Protein AF-A0A965MV30-F1 (afdb_monomer_lite)

Structure (mmCIF, N/CA/C/O backbone):
data_AF-A0A965MV30-F1
#
_entry.id   AF-A0A965MV30-F1
#
loop_
_atom_site.group_PDB
_atom_site.id
_atom_site.type_symbol
_atom_site.label_atom_id
_atom_site.label_alt_id
_atom_site.label_comp_id
_atom_site.label_asym_id
_atom_site.label_entity_id
_atom_site.label_seq_id
_atom_site.pdbx_PDB_ins_code
_atom_site.Cartn_x
_atom_site.Cartn_y
_atom_site.Cartn_z
_atom_site.occupancy
_atom_site.B_iso_or_equiv
_atom_site.auth_seq_id
_atom_site.auth_comp_id
_atom_site.auth_asym_id
_atom_site.auth_atom_id
_atom_site.pdbx_PDB_model_num
ATOM 1 N N . MET A 1 1 ? 31.402 34.964 2.807 1.00 37.72 1 MET A N 1
ATOM 2 C CA . MET A 1 1 ? 30.806 35.225 4.137 1.00 37.72 1 MET A CA 1
ATOM 3 C C . MET A 1 1 ? 31.750 34.660 5.190 1.00 37.72 1 MET A C 1
ATOM 5 O O . MET A 1 1 ? 32.218 33.549 4.972 1.00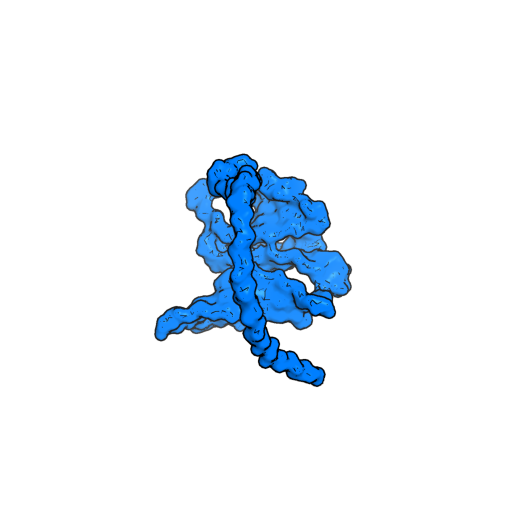 37.72 1 MET A O 1
ATOM 9 N N . PRO A 1 2 ? 32.147 35.431 6.217 1.00 33.72 2 PRO A N 1
ATOM 10 C CA . PRO A 1 2 ? 33.365 35.164 6.970 1.00 33.72 2 PRO A CA 1
ATOM 11 C C . PRO A 1 2 ? 33.214 34.118 8.084 1.00 33.72 2 PRO A C 1
ATOM 13 O O . PRO A 1 2 ? 32.153 33.918 8.663 1.00 33.72 2 PRO A O 1
ATOM 16 N N . ILE A 1 3 ? 34.364 33.500 8.334 1.00 39.00 3 ILE A N 1
ATOM 17 C CA . ILE A 1 3 ? 34.784 32.499 9.317 1.00 39.00 3 ILE A CA 1
ATOM 18 C C . ILE A 1 3 ? 34.421 32.908 10.760 1.00 39.00 3 ILE A C 1
ATOM 20 O O . ILE A 1 3 ? 34.808 33.990 11.197 1.00 39.00 3 ILE A O 1
ATOM 24 N N . LEU A 1 4 ? 33.777 32.026 11.541 1.00 38.34 4 LEU A N 1
ATOM 25 C CA . LEU A 1 4 ? 33.782 32.138 13.007 1.00 38.34 4 LEU A CA 1
ATOM 26 C C . LEU A 1 4 ? 35.009 31.408 13.566 1.00 38.34 4 LEU A C 1
ATOM 28 O O . LEU A 1 4 ? 35.087 30.182 13.542 1.00 38.34 4 LEU A O 1
ATOM 32 N N . SER A 1 5 ? 35.972 32.183 14.070 1.00 44.44 5 SER A N 1
ATOM 33 C CA . SER A 1 5 ? 37.129 31.673 14.802 1.00 44.44 5 SER A CA 1
ATOM 34 C C . SER A 1 5 ? 36.755 31.352 16.249 1.00 44.44 5 SER A C 1
ATOM 36 O O . SER A 1 5 ? 36.207 32.202 16.954 1.00 44.44 5 SER A O 1
ATOM 38 N N . SER A 1 6 ? 37.134 30.168 16.718 1.00 44.16 6 SER A N 1
ATOM 39 C CA . SER A 1 6 ? 37.116 29.775 18.125 1.00 44.16 6 SER A CA 1
ATOM 40 C C . SER A 1 6 ? 38.161 30.561 18.926 1.00 44.16 6 SER A C 1
ATOM 42 O O . SER A 1 6 ? 39.362 30.423 18.688 1.00 44.16 6 SER A O 1
ATOM 44 N N . ARG A 1 7 ? 37.731 31.352 19.913 1.00 42.69 7 ARG A N 1
ATOM 45 C CA . ARG A 1 7 ? 38.611 31.872 20.970 1.00 42.69 7 ARG A CA 1
ATOM 46 C C . ARG A 1 7 ? 37.984 31.603 22.333 1.00 42.69 7 ARG A C 1
ATOM 48 O O . ARG A 1 7 ? 37.027 32.263 22.720 1.00 42.69 7 ARG A O 1
ATOM 55 N N . VAL A 1 8 ? 38.553 30.641 23.052 1.00 40.88 8 VAL A N 1
ATOM 56 C CA . VAL A 1 8 ? 38.294 30.395 24.475 1.00 40.88 8 VAL A CA 1
ATOM 57 C C . VAL A 1 8 ? 39.305 31.223 25.271 1.00 40.88 8 VAL A C 1
ATOM 59 O O . VAL A 1 8 ? 40.504 31.145 25.010 1.00 40.88 8 VAL A O 1
ATOM 62 N N . ARG A 1 9 ? 38.836 32.0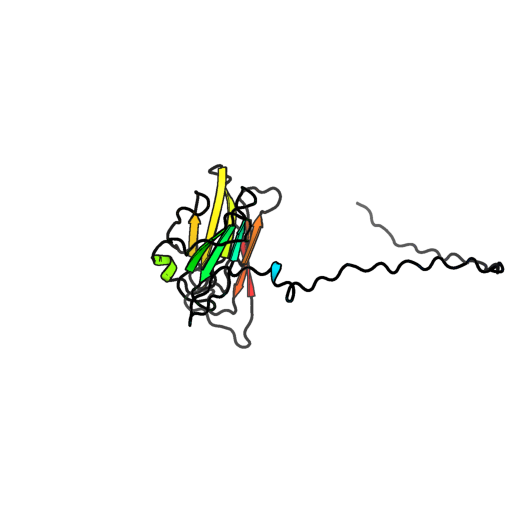43 26.216 1.00 42.22 9 ARG A N 1
ATOM 63 C CA . ARG A 1 9 ? 39.680 32.730 27.208 1.00 42.22 9 ARG A CA 1
ATOM 64 C C . ARG A 1 9 ? 39.506 32.033 28.562 1.00 42.22 9 ARG A C 1
ATOM 66 O O . ARG A 1 9 ? 38.356 31.840 28.954 1.00 42.22 9 ARG A O 1
ATOM 73 N N . PRO A 1 10 ? 40.578 31.684 29.293 1.00 37.53 10 PRO A N 1
ATOM 74 C CA . PRO A 1 10 ? 40.436 31.198 30.656 1.00 37.53 10 PRO A CA 1
ATOM 75 C C . PRO A 1 10 ? 40.131 32.380 31.586 1.00 37.53 10 PRO A C 1
ATOM 77 O O . PRO A 1 10 ? 40.852 33.378 31.588 1.00 37.53 10 PRO A O 1
ATOM 80 N N . PHE A 1 11 ? 39.058 32.274 32.366 1.00 39.59 11 PHE A N 1
ATOM 81 C CA . PHE A 1 11 ? 38.829 33.125 33.532 1.00 39.59 11 PHE A CA 1
ATOM 82 C C . PHE A 1 11 ? 39.379 32.405 34.763 1.00 39.59 11 PHE A C 1
ATOM 84 O O . PHE A 1 11 ? 38.989 31.277 35.057 1.00 39.59 11 PHE A O 1
ATOM 91 N N . LEU A 1 12 ? 40.293 33.064 35.471 1.00 40.31 12 LEU A N 1
ATOM 92 C CA . LEU A 1 12 ? 40.753 32.656 36.791 1.00 40.31 12 LEU A CA 1
ATOM 93 C C . LEU A 1 12 ? 39.716 33.162 37.807 1.00 40.31 12 LEU A C 1
ATOM 95 O O . LEU A 1 12 ? 39.557 34.371 37.962 1.00 40.31 12 LEU A O 1
ATOM 99 N N . ALA A 1 13 ? 38.977 32.259 38.451 1.00 42.31 13 ALA A N 1
ATOM 100 C CA . ALA A 1 13 ? 38.036 32.612 39.510 1.00 42.31 13 ALA A CA 1
ATOM 101 C C . ALA A 1 13 ? 38.656 32.294 40.877 1.00 42.31 13 ALA A C 1
ATOM 103 O O . ALA A 1 13 ? 38.915 31.138 41.205 1.00 42.31 13 ALA A O 1
ATOM 104 N N . THR A 1 14 ? 38.903 33.338 41.664 1.00 45.56 14 THR A N 1
ATOM 105 C CA . THR A 1 14 ? 39.297 33.256 43.073 1.00 45.56 14 THR A CA 1
ATOM 106 C C . THR A 1 14 ? 38.116 32.733 43.892 1.00 45.56 14 THR A C 1
ATOM 108 O O . THR A 1 14 ? 37.036 33.322 43.863 1.00 45.56 14 THR A O 1
ATOM 111 N N . ALA A 1 15 ? 38.296 31.628 44.617 1.00 41.47 15 ALA A N 1
ATOM 112 C CA . ALA A 1 15 ? 37.266 31.078 45.491 1.00 41.47 15 ALA A CA 1
ATOM 113 C C . ALA A 1 15 ? 37.106 31.946 46.752 1.00 41.47 15 ALA A C 1
ATOM 115 O O . ALA A 1 15 ? 38.051 32.115 47.520 1.00 41.47 15 ALA A O 1
ATOM 116 N N . VAL A 1 16 ? 35.900 32.472 46.972 1.00 48.28 16 VAL A N 1
ATOM 117 C CA . VAL A 1 16 ? 35.465 33.045 48.252 1.00 48.28 16 VAL A CA 1
ATOM 118 C C . VAL A 1 16 ? 34.511 32.041 48.887 1.00 48.28 16 VAL A C 1
ATOM 120 O O . VAL A 1 16 ? 33.443 31.763 48.345 1.00 48.28 16 VAL A O 1
ATOM 123 N N . THR A 1 17 ? 34.897 31.471 50.025 1.00 45.66 17 THR A N 1
ATOM 124 C CA . THR A 1 17 ? 34.055 30.540 50.779 1.00 45.66 17 THR A CA 1
ATOM 125 C C . THR A 1 17 ? 33.038 31.340 51.592 1.00 45.66 17 THR A C 1
ATOM 127 O O . THR A 1 17 ? 33.361 31.870 52.652 1.00 45.66 17 THR A O 1
ATOM 130 N N . ILE A 1 18 ? 31.807 31.455 51.092 1.00 57.53 18 ILE A N 1
ATOM 131 C CA . ILE A 1 18 ? 30.666 31.963 51.865 1.00 57.53 18 ILE A CA 1
ATOM 132 C C . ILE A 1 18 ? 29.999 30.761 52.537 1.00 57.53 18 ILE A C 1
ATOM 134 O O . ILE A 1 18 ? 29.607 29.806 51.867 1.00 57.53 18 ILE A O 1
ATOM 138 N N . GLY A 1 19 ? 29.901 30.795 53.868 1.00 50.22 19 GLY A N 1
ATOM 139 C CA . GLY A 1 19 ? 29.239 29.762 54.660 1.00 50.22 19 GLY A CA 1
ATOM 140 C C . GLY A 1 19 ? 27.770 29.609 54.263 1.00 50.22 19 GLY A C 1
ATOM 141 O O . GLY A 1 19 ? 26.985 30.549 54.374 1.00 50.22 19 GLY A O 1
ATOM 142 N N . LEU A 1 20 ? 27.398 28.415 53.804 1.00 51.72 20 LEU A N 1
ATOM 143 C CA . LEU A 1 20 ? 26.015 28.054 53.513 1.00 51.72 20 LEU A CA 1
ATOM 144 C C . LEU A 1 20 ? 25.287 27.735 54.825 1.00 51.72 20 LEU A C 1
ATOM 146 O O . LEU A 1 20 ? 25.411 26.640 55.368 1.00 51.72 20 LEU A O 1
ATOM 150 N N . CYS A 1 21 ? 24.491 28.688 55.315 1.00 52.34 21 CYS A N 1
ATOM 151 C CA . CYS A 1 21 ? 23.314 28.346 56.110 1.00 52.34 21 CYS A CA 1
ATOM 152 C C . CYS A 1 21 ? 22.370 27.533 55.214 1.00 52.34 21 CYS A C 1
ATOM 154 O O . CYS A 1 21 ? 21.990 27.990 54.136 1.00 52.34 21 CYS A O 1
ATOM 156 N N . GLY A 1 22 ? 22.031 26.315 55.641 1.00 52.03 22 GLY A N 1
ATOM 157 C CA . GLY A 1 22 ? 21.173 25.403 54.893 1.00 52.03 22 GLY A CA 1
ATOM 158 C C . GLY A 1 22 ? 19.779 25.988 54.681 1.00 52.03 22 GLY A C 1
ATOM 159 O O . GLY A 1 22 ? 18.965 26.014 55.600 1.00 52.03 22 GLY A O 1
ATOM 160 N N . ALA A 1 23 ? 19.495 26.428 53.457 1.00 60.69 23 ALA A N 1
ATOM 161 C CA . ALA A 1 23 ? 18.124 26.595 53.006 1.00 60.69 23 ALA A CA 1
ATOM 162 C C . ALA A 1 23 ? 17.489 25.196 52.875 1.00 60.69 23 ALA A C 1
ATOM 164 O O . ALA A 1 23 ? 18.149 24.289 52.354 1.00 60.69 23 ALA A O 1
ATOM 165 N N . PRO A 1 24 ? 16.240 24.984 53.329 1.00 56.53 24 PRO A N 1
ATOM 166 C CA . PRO A 1 24 ? 15.546 23.727 53.095 1.00 56.53 24 PRO A CA 1
ATOM 167 C C . PRO A 1 24 ? 15.463 23.506 51.584 1.00 56.53 24 PRO A C 1
ATOM 169 O O . PRO A 1 24 ? 14.896 24.319 50.852 1.00 56.53 24 PRO A O 1
ATOM 172 N N . GLY A 1 25 ? 16.101 22.432 51.115 1.00 58.31 25 GLY A N 1
ATOM 173 C CA . GLY A 1 25 ? 16.119 22.077 49.707 1.00 58.31 25 GLY A CA 1
ATOM 174 C C . GLY A 1 25 ? 14.691 21.904 49.214 1.00 58.31 25 GLY A C 1
ATOM 175 O O . GLY A 1 25 ? 13.964 21.036 49.695 1.00 58.31 25 GLY A O 1
ATOM 176 N N . ILE A 1 26 ? 14.285 22.729 48.250 1.00 62.16 26 ILE A N 1
ATOM 177 C CA . ILE A 1 26 ? 13.103 22.443 47.446 1.00 62.16 26 ILE A CA 1
ATOM 178 C C . ILE A 1 26 ? 13.444 21.145 46.722 1.00 62.16 26 ILE A C 1
ATOM 180 O O . ILE A 1 26 ? 14.278 21.140 45.815 1.00 62.16 26 ILE A O 1
ATOM 184 N N . ALA A 1 27 ? 12.868 20.032 47.174 1.00 63.72 27 ALA A N 1
ATOM 185 C CA . ALA A 1 27 ? 12.950 18.777 46.455 1.00 63.72 27 ALA A CA 1
ATOM 186 C C . ALA A 1 27 ? 12.432 19.055 45.044 1.00 63.72 27 ALA A C 1
ATOM 188 O O . ALA A 1 27 ? 11.253 19.367 44.866 1.00 63.72 27 ALA A O 1
ATOM 189 N N . ALA A 1 28 ? 13.326 19.025 44.054 1.00 65.00 28 ALA A N 1
ATOM 190 C CA . ALA A 1 28 ? 12.931 19.116 42.663 1.00 65.00 28 ALA A CA 1
ATOM 191 C C . ALA A 1 28 ? 11.929 17.984 42.438 1.00 65.00 28 ALA A C 1
ATOM 193 O O . ALA A 1 28 ? 12.299 16.811 42.513 1.00 65.00 28 ALA A O 1
ATOM 194 N N . ALA A 1 29 ? 10.652 18.333 42.257 1.00 66.88 29 ALA A N 1
ATOM 195 C CA . ALA A 1 29 ? 9.634 17.362 41.906 1.00 66.88 29 ALA A CA 1
ATOM 196 C C . ALA A 1 29 ? 10.172 16.608 40.692 1.00 66.88 29 ALA A C 1
ATOM 198 O O . ALA A 1 29 ? 10.483 17.217 39.667 1.00 66.88 29 ALA A O 1
ATOM 199 N N . GLN A 1 30 ? 10.398 15.309 40.863 1.00 73.12 30 GLN A N 1
ATOM 200 C CA . GLN A 1 30 ? 11.048 14.482 39.864 1.00 73.12 30 GLN A CA 1
ATOM 201 C C . GLN A 1 30 ? 10.139 14.456 38.634 1.00 73.12 30 GLN A C 1
ATOM 203 O O . GLN A 1 30 ? 9.144 13.731 38.607 1.00 73.12 30 GLN A O 1
ATOM 208 N N . PHE A 1 31 ? 10.438 15.306 37.647 1.00 79.56 31 PHE A N 1
ATOM 209 C CA . PHE A 1 31 ? 9.721 15.334 36.383 1.00 79.56 31 PHE A CA 1
ATOM 210 C C . PHE A 1 31 ? 9.821 13.940 35.768 1.00 79.56 31 PHE A C 1
ATOM 212 O O . PHE A 1 31 ? 10.917 13.450 35.491 1.00 79.56 31 PHE A O 1
ATOM 219 N N . ARG A 1 32 ? 8.673 13.288 35.597 1.00 83.12 32 ARG A N 1
ATOM 220 C CA . ARG A 1 32 ? 8.561 12.032 34.866 1.00 83.12 32 ARG A CA 1
ATOM 221 C C . ARG A 1 32 ? 7.743 12.272 33.615 1.00 83.12 32 ARG A C 1
ATOM 223 O O . ARG A 1 32 ? 6.657 12.843 33.679 1.00 83.12 32 ARG A O 1
ATOM 230 N N . ILE A 1 33 ? 8.273 11.804 32.492 1.00 88.44 33 ILE A N 1
ATOM 231 C CA . ILE A 1 33 ? 7.496 11.651 31.268 1.00 88.44 33 ILE A CA 1
ATOM 232 C C . ILE A 1 33 ? 6.478 10.537 31.550 1.00 88.44 33 ILE A C 1
ATOM 234 O O . ILE A 1 33 ? 6.892 9.470 32.005 1.00 88.44 33 ILE A O 1
ATOM 238 N N . PRO A 1 34 ? 5.169 10.760 31.349 1.00 88.88 34 PRO A N 1
ATOM 239 C CA . PRO A 1 34 ? 4.185 9.697 31.492 1.00 88.88 34 PRO A CA 1
ATOM 240 C C . PRO A 1 34 ? 4.518 8.535 30.552 1.00 88.88 34 PRO A C 1
ATOM 242 O O . PRO A 1 34 ? 4.645 8.729 29.344 1.00 88.88 34 PRO A O 1
ATOM 245 N N . GLU A 1 35 ? 4.652 7.334 31.106 1.00 89.38 35 GLU A N 1
ATOM 246 C CA . GLU A 1 35 ? 4.838 6.108 30.334 1.00 89.38 35 GLU A CA 1
ATOM 247 C C . GLU A 1 35 ? 3.477 5.444 30.112 1.00 89.38 35 GLU A C 1
ATOM 249 O O . GLU A 1 35 ? 2.683 5.302 31.045 1.00 89.38 35 GLU A O 1
ATOM 254 N N . LEU A 1 36 ? 3.200 5.048 28.870 1.00 88.75 36 LEU A N 1
ATOM 255 C CA . LEU A 1 36 ? 1.980 4.339 28.493 1.00 88.75 36 LEU A CA 1
ATOM 256 C C . LEU A 1 36 ? 2.346 3.032 27.787 1.00 88.75 36 LEU A C 1
ATOM 258 O O . LEU A 1 36 ? 2.992 3.050 26.740 1.00 88.75 36 LEU A O 1
ATOM 262 N N . ASP A 1 37 ? 1.891 1.906 28.336 1.00 89.62 37 ASP A N 1
ATOM 263 C CA . ASP A 1 37 ? 2.016 0.591 27.704 1.00 89.62 37 ASP A CA 1
ATOM 264 C C . ASP A 1 37 ? 0.821 0.334 26.771 1.00 89.62 37 ASP A C 1
ATOM 266 O O . ASP A 1 37 ? -0.244 -0.125 27.190 1.00 89.62 37 ASP A O 1
ATOM 270 N N . LEU A 1 38 ? 1.006 0.630 25.484 1.00 90.12 38 LEU A N 1
ATOM 271 C CA . LEU A 1 38 ? -0.018 0.421 24.456 1.00 90.12 38 LEU A CA 1
ATOM 272 C C . LEU A 1 38 ? -0.336 -1.059 24.205 1.00 90.12 38 LEU A C 1
ATOM 274 O O . LEU A 1 38 ? -1.410 -1.363 23.693 1.00 90.12 38 LEU A O 1
ATOM 278 N N . ALA A 1 39 ? 0.565 -1.984 24.549 1.00 88.25 39 ALA A N 1
ATOM 279 C CA . ALA A 1 39 ? 0.333 -3.409 24.328 1.00 88.25 39 ALA A CA 1
ATOM 280 C C . ALA A 1 39 ? -0.671 -3.988 25.336 1.00 88.25 39 ALA A C 1
ATOM 282 O O . ALA A 1 39 ? -1.370 -4.953 25.026 1.00 88.25 39 ALA A O 1
ATOM 283 N N . ARG A 1 40 ? -0.755 -3.400 26.537 1.00 88.94 40 ARG A N 1
ATOM 284 C CA . ARG A 1 40 ? -1.693 -3.810 27.596 1.00 88.94 40 ARG A CA 1
ATOM 285 C C . ARG A 1 40 ? -2.992 -3.010 27.619 1.00 88.94 40 ARG A C 1
ATOM 287 O O . ARG A 1 40 ? -3.951 -3.447 28.253 1.00 88.94 40 ARG A O 1
ATOM 294 N N . ASP A 1 41 ? -3.051 -1.877 26.926 1.00 92.00 41 ASP A N 1
ATOM 295 C CA . ASP A 1 41 ? -4.260 -1.058 26.819 1.00 92.00 41 ASP A CA 1
ATOM 296 C C . ASP A 1 41 ? -5.212 -1.608 25.742 1.00 92.00 41 ASP A C 1
ATOM 298 O O . ASP A 1 41 ? -5.328 -1.085 24.631 1.00 92.00 41 ASP A O 1
ATOM 302 N N . SER A 1 42 ? -5.907 -2.700 26.075 1.00 91.19 42 SER A N 1
ATOM 303 C CA . SER A 1 42 ? -6.843 -3.369 25.163 1.00 91.19 42 SER A CA 1
ATOM 304 C C . SER A 1 42 ? -7.994 -2.474 24.698 1.00 91.19 42 SER A C 1
ATOM 306 O O . SER A 1 42 ? -8.534 -2.707 23.619 1.00 91.19 42 SER A O 1
ATOM 308 N N . ALA A 1 43 ? -8.332 -1.419 25.447 1.00 90.69 43 ALA A N 1
ATOM 309 C CA . ALA A 1 43 ? -9.355 -0.451 25.057 1.00 90.69 43 ALA A CA 1
ATOM 310 C C . ALA A 1 43 ? -8.954 0.374 23.819 1.00 90.69 43 ALA A C 1
ATOM 312 O O . ALA A 1 43 ? -9.813 0.972 23.172 1.00 90.69 43 ALA A O 1
ATOM 313 N N . ARG A 1 44 ? -7.660 0.404 23.472 1.00 88.75 44 ARG A N 1
ATOM 314 C CA . ARG A 1 44 ? -7.124 1.073 22.273 1.00 88.75 44 ARG A CA 1
ATOM 315 C C . ARG A 1 44 ? -6.859 0.119 21.113 1.00 88.75 44 ARG A C 1
ATOM 317 O O . ARG A 1 44 ? -6.447 0.570 20.046 1.00 88.75 44 ARG A O 1
ATOM 324 N N . LEU A 1 45 ? -7.080 -1.180 21.303 1.00 91.81 45 LEU A N 1
ATOM 325 C CA . LEU A 1 45 ? -6.848 -2.190 20.280 1.00 91.81 45 LEU A CA 1
ATOM 326 C C . LEU A 1 45 ? -8.144 -2.462 19.518 1.00 91.81 45 LEU A C 1
ATOM 328 O O . LEU A 1 45 ? -9.126 -2.942 20.078 1.00 91.81 45 LEU A O 1
ATOM 332 N N . VAL A 1 46 ? -8.124 -2.197 18.214 1.00 94.00 46 VAL A N 1
ATOM 333 C CA . VAL A 1 46 ? -9.236 -2.502 17.310 1.00 94.00 46 VAL A CA 1
ATOM 334 C C . VAL A 1 46 ? -8.778 -3.537 16.296 1.00 94.00 46 VAL A C 1
ATOM 336 O O . VAL A 1 46 ? -7.739 -3.388 15.653 1.00 94.00 46 VAL A O 1
ATOM 339 N N . VAL A 1 47 ? -9.567 -4.597 16.138 1.00 94.88 47 VAL A N 1
ATOM 340 C CA . VAL A 1 47 ? -9.338 -5.605 15.101 1.00 94.88 47 VAL A CA 1
ATOM 341 C C . VAL A 1 47 ? -9.947 -5.108 13.791 1.00 94.88 47 VAL A C 1
ATOM 343 O O . VAL A 1 47 ? -11.154 -4.910 13.706 1.00 94.88 47 VAL A O 1
ATOM 346 N N . VAL A 1 48 ? -9.111 -4.928 12.766 1.00 96.50 48 VAL A N 1
ATOM 347 C CA . VAL A 1 48 ? -9.550 -4.527 11.416 1.00 96.50 48 VAL A CA 1
ATOM 348 C C . VAL A 1 48 ? -10.264 -5.679 10.707 1.00 96.50 48 VAL A C 1
ATOM 350 O O . VAL A 1 48 ? -11.339 -5.513 10.125 1.00 96.50 48 VAL A O 1
ATOM 353 N N . ASP A 1 49 ? -9.655 -6.865 10.743 1.00 97.25 49 ASP A N 1
ATOM 354 C CA . ASP A 1 49 ? -10.197 -8.060 10.110 1.00 97.25 49 ASP A CA 1
ATOM 355 C C . ASP A 1 49 ? -9.694 -9.344 10.772 1.00 97.25 49 ASP A C 1
ATOM 357 O O . ASP A 1 49 ? -8.620 -9.375 11.380 1.00 97.25 49 ASP A O 1
ATOM 361 N N . ARG A 1 50 ? -10.477 -10.415 10.639 1.00 96.69 50 ARG A N 1
ATOM 362 C CA . ARG A 1 50 ? -10.108 -11.758 11.085 1.00 96.69 50 ARG A CA 1
ATOM 363 C C . ARG A 1 50 ? -10.809 -12.798 10.224 1.00 96.69 50 ARG A C 1
ATOM 365 O O . ARG A 1 50 ? -12.024 -12.777 10.084 1.00 96.69 50 ARG A O 1
ATOM 372 N N . GLU A 1 51 ? -10.039 -13.757 9.727 1.00 95.88 51 GLU A N 1
ATOM 373 C CA . GLU A 1 51 ? -10.551 -14.909 8.988 1.00 95.88 51 GLU A CA 1
ATOM 374 C C . GLU A 1 51 ? -9.956 -16.194 9.590 1.00 95.88 51 GLU A C 1
ATOM 376 O O . GLU A 1 51 ? -8.729 -16.310 9.669 1.00 95.88 51 GLU A O 1
ATOM 381 N N . PRO A 1 52 ? -10.781 -17.148 10.063 1.00 96.62 52 PRO A N 1
ATOM 382 C CA . PRO A 1 52 ? -10.285 -18.404 10.621 1.00 96.62 52 PRO A CA 1
ATOM 383 C C . PRO A 1 52 ? -9.377 -19.155 9.640 1.00 96.62 52 PRO A C 1
ATOM 385 O O . PRO A 1 52 ? -9.716 -19.325 8.474 1.00 96.62 52 PRO A O 1
ATOM 388 N N . GLY A 1 53 ? -8.215 -19.609 10.116 1.00 96.00 53 GLY A N 1
ATOM 389 C CA . GLY A 1 53 ? -7.253 -20.365 9.304 1.00 96.00 53 GLY A CA 1
ATOM 390 C C . GLY A 1 53 ? -6.463 -19.539 8.281 1.00 96.00 53 GLY A C 1
ATOM 391 O O . GLY A 1 53 ? -5.608 -20.096 7.598 1.00 96.00 53 GLY A O 1
ATOM 392 N N . GLN A 1 54 ? -6.690 -18.226 8.193 1.00 95.50 54 GLN A N 1
ATOM 393 C CA . GLN A 1 54 ? -6.022 -17.353 7.234 1.00 95.50 54 GLN A CA 1
ATOM 394 C C . GLN A 1 54 ? -5.195 -16.285 7.951 1.00 95.50 54 GLN A C 1
ATOM 396 O O . GLN A 1 54 ? -5.702 -15.492 8.742 1.00 95.50 54 GLN A O 1
ATOM 401 N N . TYR A 1 55 ? -3.909 -16.211 7.613 1.00 94.38 55 TYR A N 1
ATOM 402 C CA . TYR A 1 55 ? -3.067 -15.097 8.031 1.00 94.38 55 TYR A CA 1
ATOM 403 C C . TYR A 1 55 ? -3.374 -13.857 7.180 1.00 94.38 55 TYR A C 1
ATOM 405 O O . TYR A 1 55 ? -3.302 -13.910 5.950 1.00 94.38 55 TYR A O 1
ATOM 413 N N . LEU A 1 56 ? -3.701 -12.751 7.846 1.00 95.38 56 LEU A N 1
ATOM 414 C CA . LEU A 1 56 ? -3.920 -11.434 7.251 1.00 95.38 56 LEU A CA 1
ATOM 415 C C . LEU A 1 56 ? -2.798 -10.523 7.756 1.00 95.38 56 LEU A C 1
ATOM 417 O O . LEU A 1 56 ? -2.798 -10.122 8.919 1.00 95.38 56 LEU A O 1
ATOM 421 N N . GLY A 1 57 ? -1.787 -10.297 6.919 1.00 90.25 57 GLY A N 1
ATOM 422 C CA . GLY A 1 57 ? -0.581 -9.565 7.302 1.00 90.25 57 GLY A CA 1
ATOM 423 C C . GLY A 1 57 ? -0.543 -8.141 6.774 1.00 90.25 57 GLY A C 1
ATOM 424 O O . GLY A 1 57 ? -1.392 -7.745 5.992 1.00 90.25 57 GLY A O 1
ATOM 425 N N . HIS A 1 58 ? 0.502 -7.407 7.158 1.00 92.50 58 HIS A N 1
ATOM 426 C CA . HIS A 1 58 ? 1.001 -6.231 6.433 1.00 92.50 58 HIS A CA 1
ATOM 427 C C . HIS A 1 58 ? -0.066 -5.217 5.995 1.00 92.50 58 HIS A C 1
ATOM 429 O O . HIS A 1 58 ? -0.167 -4.863 4.820 1.00 92.50 58 HIS A O 1
ATOM 435 N N . VAL A 1 59 ? -0.883 -4.774 6.948 1.00 95.06 59 VAL A N 1
ATOM 436 C CA . VAL A 1 59 ? -1.881 -3.736 6.696 1.00 95.06 59 VAL A CA 1
ATOM 437 C C . VAL A 1 59 ? -1.218 -2.378 6.516 1.00 95.06 59 VAL A C 1
ATOM 439 O O . VAL A 1 59 ? -0.372 -1.977 7.314 1.00 95.06 59 VAL A O 1
ATOM 442 N N . THR A 1 60 ? -1.648 -1.648 5.493 1.00 96.88 60 THR A N 1
ATOM 443 C CA . THR A 1 60 ? -1.374 -0.218 5.354 1.00 96.88 60 THR A CA 1
ATOM 444 C C . THR A 1 60 ? -2.681 0.557 5.394 1.00 96.88 60 THR A C 1
ATOM 446 O O . THR A 1 60 ? -3.737 0.058 4.993 1.00 96.88 60 THR A O 1
ATOM 449 N N . THR A 1 61 ? -2.630 1.766 5.949 1.00 97.50 61 THR A N 1
ATOM 450 C CA . THR A 1 61 ? -3.812 2.603 6.148 1.00 97.50 61 THR A CA 1
ATOM 451 C C . THR A 1 61 ? -3.579 4.018 5.648 1.00 97.50 61 THR A C 1
ATOM 453 O O . THR A 1 61 ? -2.450 4.498 5.584 1.00 97.50 61 THR A O 1
ATOM 456 N N . THR A 1 62 ? -4.666 4.704 5.304 1.00 97.81 62 THR A N 1
ATOM 457 C CA . THR A 1 62 ? -4.631 6.135 4.997 1.00 97.81 62 THR A CA 1
ATOM 458 C C . THR A 1 62 ? -5.880 6.832 5.530 1.00 97.81 62 THR A C 1
ATOM 460 O O . THR A 1 62 ? -6.973 6.258 5.509 1.00 97.81 62 THR A O 1
ATOM 463 N N . LEU A 1 63 ? -5.706 8.053 6.042 1.00 98.06 63 LEU A N 1
ATOM 464 C CA . LEU A 1 63 ? -6.779 8.931 6.506 1.00 98.06 63 LEU A CA 1
ATOM 465 C C . LEU A 1 63 ? -7.235 9.820 5.343 1.00 98.06 63 LEU A C 1
ATOM 467 O O . LEU A 1 63 ? -6.414 10.417 4.643 1.00 98.06 63 LEU A O 1
ATOM 471 N N . LEU A 1 64 ? -8.544 9.906 5.130 1.00 97.81 64 LEU A N 1
ATOM 472 C CA . LEU A 1 64 ? -9.122 10.726 4.071 1.00 97.81 64 LEU A CA 1
ATOM 473 C C . LEU A 1 64 ? -9.256 12.192 4.501 1.00 97.81 64 LEU A C 1
ATOM 475 O O . LEU A 1 64 ? -9.006 12.566 5.647 1.00 97.81 64 LEU A O 1
ATOM 479 N N . GLY A 1 65 ? -9.638 13.046 3.549 1.00 96.00 65 GLY A N 1
ATOM 480 C CA . GLY A 1 65 ? -9.655 14.501 3.734 1.00 96.00 65 GLY A CA 1
ATOM 481 C C . GLY A 1 65 ? -10.658 15.015 4.771 1.00 96.00 65 GLY A C 1
ATOM 482 O O . GLY A 1 65 ? -10.534 16.154 5.205 1.00 96.00 65 GLY A O 1
ATOM 483 N N . ASP A 1 66 ? -11.620 14.190 5.190 1.00 96.62 66 ASP A N 1
ATOM 484 C CA . ASP A 1 66 ? -12.588 14.519 6.242 1.00 96.62 66 ASP A CA 1
ATOM 485 C C . ASP A 1 66 ? -12.019 14.366 7.667 1.00 96.62 66 ASP A C 1
ATOM 487 O O . ASP A 1 66 ? -12.716 14.640 8.643 1.00 96.62 66 ASP A O 1
ATOM 491 N N . GLY A 1 67 ? -10.770 13.899 7.802 1.00 96.94 67 GLY A N 1
ATOM 492 C CA . GLY A 1 67 ? -10.106 13.697 9.090 1.00 96.94 67 GLY A CA 1
ATOM 493 C C . GLY A 1 67 ? -10.709 12.571 9.936 1.00 96.94 67 GLY A C 1
ATOM 494 O O . GLY A 1 67 ? -10.401 12.468 11.123 1.00 96.94 67 GLY A O 1
ATOM 495 N N . ARG A 1 68 ? -11.573 11.728 9.353 1.00 98.00 68 ARG A N 1
ATOM 496 C CA . ARG A 1 68 ? -12.329 10.702 10.084 1.00 98.00 68 ARG A CA 1
ATOM 497 C C . ARG A 1 68 ? -12.412 9.376 9.339 1.00 98.00 68 ARG A C 1
ATOM 499 O O . ARG A 1 68 ? -12.323 8.320 9.963 1.00 98.00 68 ARG A O 1
ATOM 506 N N . THR A 1 69 ? -12.599 9.398 8.029 1.00 98.62 69 THR A N 1
ATOM 507 C CA . THR A 1 69 ? -12.689 8.184 7.229 1.00 98.62 69 THR A CA 1
ATOM 508 C C . THR A 1 69 ? -11.295 7.620 6.985 1.00 98.62 69 THR A C 1
ATOM 510 O O . THR A 1 69 ? -10.377 8.344 6.611 1.00 98.62 69 THR A O 1
ATOM 513 N N . MET A 1 70 ? -11.135 6.312 7.169 1.00 98.69 70 MET A N 1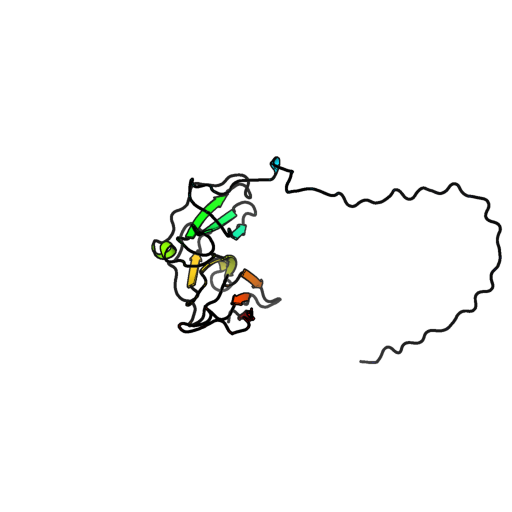
ATOM 514 C CA . MET A 1 70 ? -9.887 5.598 6.909 1.00 98.69 70 MET A CA 1
ATOM 515 C C . MET A 1 70 ? -10.115 4.445 5.942 1.00 98.69 70 MET A C 1
ATOM 517 O O . MET A 1 70 ? -11.164 3.797 5.968 1.00 98.69 70 MET A O 1
ATOM 521 N N . LEU A 1 71 ? -9.101 4.158 5.135 1.00 98.81 71 LEU A N 1
ATOM 522 C CA . LEU A 1 71 ? -9.010 2.933 4.348 1.00 98.81 71 LEU A CA 1
ATOM 523 C C . LEU A 1 71 ? -7.887 2.064 4.902 1.00 98.81 71 LEU A C 1
ATOM 525 O O . LEU A 1 71 ? -6.863 2.587 5.339 1.00 98.81 71 LEU A O 1
ATOM 529 N N . ALA A 1 72 ? -8.088 0.752 4.866 1.00 98.56 72 ALA A N 1
ATOM 530 C CA . ALA A 1 72 ? -7.076 -0.253 5.150 1.00 98.56 72 ALA A CA 1
ATOM 531 C C . ALA A 1 72 ? -6.984 -1.214 3.968 1.00 98.56 72 ALA A C 1
ATOM 533 O O . ALA A 1 72 ? -8.011 -1.743 3.539 1.00 98.56 72 ALA A O 1
ATOM 534 N N . VAL A 1 73 ? -5.770 -1.462 3.481 1.00 98.31 73 VAL A N 1
ATOM 535 C CA . VAL A 1 73 ? -5.481 -2.482 2.465 1.00 98.31 73 VAL A CA 1
ATOM 536 C C . VAL A 1 73 ? -4.453 -3.468 3.004 1.00 98.31 73 VAL A C 1
ATOM 538 O O . VAL A 1 73 ? -3.530 -3.089 3.722 1.00 98.31 73 VAL A O 1
ATOM 541 N N . TYR A 1 74 ? -4.645 -4.750 2.714 1.00 97.75 74 TYR A N 1
ATOM 542 C CA . TYR A 1 74 ? -3.779 -5.833 3.188 1.00 97.75 74 TYR A CA 1
ATOM 543 C C . TYR A 1 74 ? -3.909 -7.049 2.265 1.00 97.75 74 TYR A C 1
ATOM 545 O O . TYR A 1 74 ? -4.963 -7.241 1.654 1.00 97.75 74 TYR A O 1
ATOM 553 N N . PRO A 1 75 ? -2.872 -7.889 2.131 1.00 96.69 75 PRO A N 1
ATOM 554 C CA . PRO A 1 75 ? -2.971 -9.132 1.395 1.00 96.69 75 PRO A CA 1
ATOM 555 C C . PRO A 1 75 ? -3.540 -10.246 2.285 1.00 96.69 75 PRO A C 1
ATOM 557 O O . PRO A 1 75 ? -3.290 -10.311 3.494 1.00 96.69 75 PRO A O 1
ATOM 560 N N . LYS A 1 76 ? -4.236 -11.207 1.673 1.00 95.38 76 LYS A N 1
ATOM 561 C CA . LYS A 1 76 ? -4.569 -12.495 2.303 1.00 95.38 76 LYS A CA 1
ATOM 562 C C . LYS A 1 76 ? -3.335 -13.409 2.399 1.00 95.38 76 LYS A C 1
ATOM 564 O O . LYS A 1 76 ? -3.306 -14.506 1.842 1.00 95.38 76 LYS A O 1
ATOM 569 N N . GLY A 1 77 ? -2.298 -12.953 3.096 1.00 92.88 77 GLY A N 1
ATOM 570 C CA . GLY A 1 77 ? -1.053 -13.689 3.290 1.00 92.88 77 GLY A CA 1
ATOM 571 C C . GLY A 1 77 ? 0.075 -12.835 3.867 1.00 92.88 77 GLY A C 1
ATOM 572 O O . GLY A 1 77 ? -0.126 -11.705 4.308 1.00 92.88 77 GLY A O 1
ATOM 573 N N . HIS A 1 78 ? 1.285 -13.397 3.892 1.00 88.88 78 HIS A N 1
ATOM 574 C CA . HIS A 1 78 ? 2.496 -12.727 4.371 1.00 88.88 78 HIS A CA 1
ATOM 575 C C . HIS A 1 78 ? 3.338 -12.281 3.176 1.00 88.88 78 HIS A C 1
ATOM 577 O O . HIS A 1 78 ? 4.202 -13.024 2.719 1.00 88.88 78 HIS A O 1
ATOM 583 N N . GLY A 1 79 ? 3.015 -11.108 2.624 1.00 80.25 79 GLY A N 1
ATOM 584 C CA . GLY A 1 79 ? 3.670 -10.606 1.415 1.00 80.25 79 GLY A CA 1
ATOM 585 C C . GLY A 1 79 ? 3.346 -11.448 0.179 1.00 80.25 79 GLY A C 1
ATOM 586 O O . GLY A 1 79 ? 4.224 -11.683 -0.634 1.00 80.25 79 GLY A O 1
ATOM 587 N N . LYS A 1 80 ? 2.113 -11.967 0.085 1.00 85.62 80 LYS A N 1
ATOM 588 C CA . LYS A 1 80 ? 1.529 -12.631 -1.092 1.00 85.62 80 LYS A CA 1
ATOM 589 C C . LYS A 1 80 ? 0.012 -12.736 -0.948 1.00 85.62 80 LYS A C 1
ATOM 591 O O . LYS A 1 80 ? -0.489 -12.756 0.177 1.00 85.62 80 LYS A O 1
ATOM 596 N N . GLY A 1 81 ? -0.684 -12.924 -2.066 1.00 91.25 81 GLY A N 1
ATOM 597 C CA . GLY A 1 81 ? -2.113 -13.229 -2.098 1.00 91.25 81 GLY A CA 1
ATOM 598 C C . GLY A 1 81 ? -2.979 -12.017 -2.419 1.00 91.25 81 GLY A C 1
ATOM 599 O O . GLY A 1 81 ? -2.495 -10.890 -2.527 1.00 91.25 81 GLY A O 1
ATOM 600 N N . ALA A 1 82 ? -4.278 -12.273 -2.569 1.00 96.00 82 ALA A N 1
ATOM 601 C CA . ALA A 1 82 ? -5.241 -11.258 -2.969 1.00 96.00 82 ALA A CA 1
ATOM 602 C C . ALA A 1 82 ? -5.239 -10.067 -2.007 1.0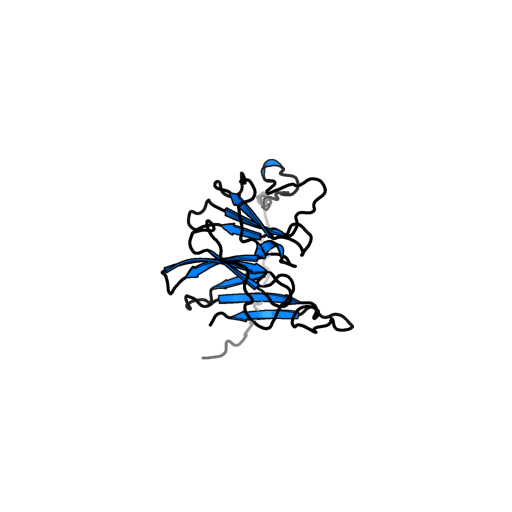0 96.00 82 ALA A C 1
ATOM 604 O O . ALA A 1 82 ? -5.340 -10.256 -0.791 1.00 96.00 82 ALA A O 1
ATOM 605 N N . ILE A 1 83 ? -5.152 -8.856 -2.559 1.00 97.94 83 ILE A N 1
ATOM 606 C CA . ILE A 1 83 ? -5.344 -7.632 -1.781 1.00 97.94 83 ILE A CA 1
ATOM 607 C C . ILE A 1 83 ? -6.830 -7.492 -1.473 1.00 97.94 83 ILE A C 1
ATOM 609 O O . ILE A 1 83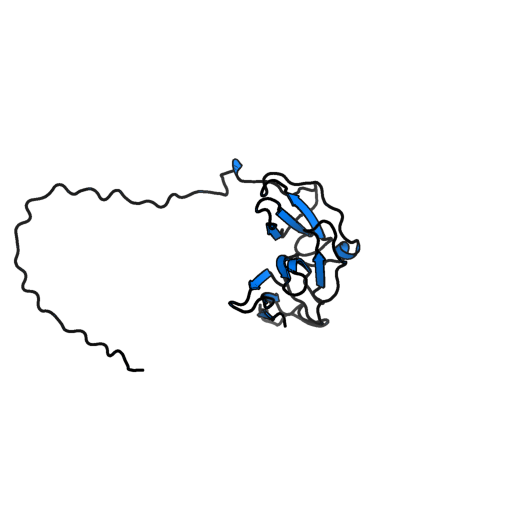 ? -7.677 -7.630 -2.353 1.00 97.94 83 ILE A O 1
ATOM 613 N N . VAL A 1 84 ? -7.132 -7.191 -0.218 1.00 97.88 84 VAL A N 1
ATOM 614 C CA . VAL A 1 84 ? -8.470 -6.863 0.263 1.00 97.88 84 VAL A CA 1
ATOM 615 C C . VAL A 1 84 ? -8.461 -5.471 0.882 1.00 97.88 84 VAL A C 1
ATOM 617 O O . VAL A 1 84 ? -7.422 -4.981 1.331 1.00 97.88 84 VAL A O 1
ATOM 620 N N . MET A 1 85 ? -9.629 -4.833 0.900 1.00 98.56 85 MET A N 1
ATOM 621 C CA . MET A 1 85 ? -9.803 -3.481 1.418 1.00 98.56 85 MET A CA 1
ATOM 622 C C . MET A 1 85 ? -10.943 -3.436 2.436 1.00 98.56 85 MET A C 1
ATOM 624 O O . MET A 1 85 ? -11.986 -4.058 2.239 1.00 98.56 85 MET A O 1
ATOM 628 N N . LYS A 1 86 ? -10.760 -2.665 3.508 1.00 98.75 86 LYS A N 1
ATOM 629 C CA . LYS A 1 86 ? -11.815 -2.290 4.458 1.00 98.75 86 LYS A CA 1
ATOM 630 C C . LYS A 1 86 ? -11.824 -0.784 4.683 1.00 98.75 86 LYS A C 1
ATOM 632 O O . LYS A 1 86 ? -10.821 -0.104 4.463 1.00 98.75 86 LYS A O 1
ATOM 637 N N . ARG A 1 87 ? -12.963 -0.270 5.146 1.00 98.69 87 ARG A N 1
ATOM 638 C CA . ARG A 1 87 ? -13.172 1.151 5.429 1.00 98.69 87 ARG A CA 1
ATOM 639 C C . ARG A 1 87 ? -13.654 1.343 6.854 1.00 98.69 87 ARG A C 1
ATOM 641 O O . ARG A 1 87 ? -14.489 0.590 7.342 1.00 98.69 87 ARG A O 1
ATOM 648 N N . SER A 1 88 ? -13.159 2.391 7.485 1.00 98.75 88 SER A N 1
ATOM 649 C CA . SER A 1 88 ? -13.647 2.895 8.762 1.00 98.75 88 SER A CA 1
ATOM 650 C C . SER A 1 88 ? -14.253 4.275 8.532 1.00 98.75 88 SER A C 1
ATOM 652 O O . SER A 1 88 ? -13.622 5.111 7.888 1.00 98.75 88 SER A O 1
ATOM 654 N N . ALA A 1 89 ? -15.422 4.547 9.109 1.00 98.31 89 ALA A N 1
ATOM 655 C CA . ALA A 1 89 ? -16.057 5.868 9.082 1.00 98.31 89 ALA A CA 1
ATOM 656 C C . ALA A 1 89 ? -15.898 6.635 10.410 1.00 98.31 89 ALA A C 1
ATOM 658 O O . ALA A 1 89 ? -16.559 7.649 10.622 1.00 98.31 89 ALA A O 1
ATOM 659 N N . ASP A 1 90 ? -15.080 6.151 11.346 1.00 97.75 90 ASP A N 1
ATOM 660 C CA . ASP A 1 90 ? -14.985 6.668 12.718 1.00 97.75 90 ASP A CA 1
ATOM 661 C C . ASP A 1 90 ? -13.547 6.685 13.269 1.00 97.75 90 ASP A C 1
ATOM 663 O O . ASP A 1 90 ? -13.321 6.516 14.471 1.00 97.75 90 ASP A O 1
ATOM 667 N N . ALA A 1 91 ? -12.581 6.972 12.394 1.00 96.44 91 ALA A N 1
ATOM 668 C CA . ALA A 1 91 ? -11.149 7.062 12.685 1.00 96.44 91 ALA A CA 1
ATOM 669 C C . ALA A 1 91 ? -10.544 5.769 13.265 1.00 96.44 91 ALA A C 1
ATOM 671 O O . ALA A 1 91 ? -9.703 5.805 14.160 1.00 96.44 91 ALA A O 1
ATOM 672 N N . GLY A 1 92 ? -10.983 4.625 12.745 1.00 97.12 92 GLY A N 1
ATOM 673 C CA . GLY A 1 92 ? -10.414 3.306 12.994 1.00 97.12 92 GLY A CA 1
ATOM 674 C C . GLY A 1 92 ? -11.039 2.575 14.175 1.00 97.12 92 GLY A C 1
ATOM 675 O O . GLY A 1 92 ? -10.480 1.563 14.594 1.00 97.12 92 GLY A O 1
ATOM 676 N N . ARG A 1 93 ? -12.165 3.064 14.718 1.00 96.12 93 ARG A N 1
ATOM 677 C CA . ARG A 1 93 ? -12.847 2.452 15.870 1.00 96.12 93 ARG A CA 1
ATOM 678 C C . ARG A 1 93 ? -13.699 1.258 15.455 1.00 96.12 93 ARG A C 1
ATOM 680 O O . ARG A 1 93 ? -13.760 0.279 16.191 1.00 96.12 93 ARG A O 1
ATOM 687 N N . THR A 1 94 ? -14.315 1.317 14.278 1.00 97.69 94 THR A N 1
ATOM 688 C CA . THR A 1 94 ? -15.050 0.209 13.663 1.00 97.69 94 THR A CA 1
ATOM 689 C C . THR A 1 94 ? -14.703 0.087 12.182 1.00 97.69 94 THR A C 1
ATOM 691 O O . THR A 1 94 ? -14.318 1.058 11.531 1.00 97.69 94 THR A O 1
ATOM 694 N N . TRP A 1 95 ? -14.818 -1.124 11.637 1.00 98.56 95 TRP A N 1
ATOM 695 C CA . TRP A 1 95 ? -14.456 -1.424 10.252 1.00 98.56 95 TRP A CA 1
ATOM 696 C C . TRP A 1 95 ? -15.602 -2.125 9.533 1.00 98.56 95 TRP A C 1
ATOM 698 O O . TRP A 1 95 ? -16.284 -2.969 10.109 1.00 98.56 95 TRP A O 1
ATOM 708 N N . SER A 1 96 ? -15.801 -1.767 8.267 1.00 98.62 96 SER A N 1
ATOM 709 C CA . SER A 1 96 ? -16.776 -2.398 7.381 1.00 98.62 96 SER A CA 1
ATOM 710 C C . SER A 1 96 ? -16.444 -3.867 7.115 1.00 98.62 96 SER A C 1
ATOM 712 O O . SER A 1 96 ? -15.327 -4.329 7.357 1.00 98.62 96 SER A O 1
ATOM 714 N N . GLU A 1 97 ? -17.374 -4.573 6.475 1.00 98.38 97 GLU A N 1
ATOM 715 C CA . GLU A 1 97 ? -17.035 -5.770 5.705 1.00 98.38 97 GLU A CA 1
ATOM 716 C C . GLU A 1 97 ? -16.007 -5.455 4.606 1.00 98.38 97 GLU A C 1
ATOM 718 O O . GLU A 1 97 ? -15.749 -4.289 4.273 1.00 98.38 97 GLU A O 1
ATOM 723 N N . ARG A 1 98 ? -15.386 -6.504 4.056 1.00 98.06 98 ARG A N 1
ATOM 724 C CA . ARG A 1 98 ? -14.453 -6.350 2.932 1.00 98.06 98 ARG A CA 1
ATOM 725 C C . ARG A 1 98 ? -15.174 -5.721 1.745 1.00 98.06 98 ARG A C 1
ATOM 727 O O . ARG A 1 98 ? -16.252 -6.162 1.356 1.00 98.06 98 ARG A O 1
ATOM 734 N N . LEU A 1 99 ? -14.565 -4.687 1.186 1.00 98.50 99 LEU A N 1
ATOM 735 C CA . LEU A 1 99 ? -15.104 -3.951 0.053 1.00 98.50 99 LEU A CA 1
ATOM 736 C C . LEU A 1 99 ? -14.740 -4.644 -1.259 1.00 98.50 99 LEU A C 1
ATOM 738 O O . LEU A 1 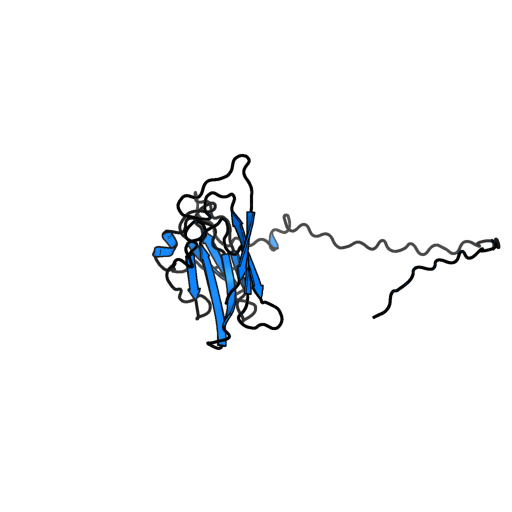99 ? -13.706 -5.308 -1.358 1.00 98.50 99 LEU A O 1
ATOM 742 N N . ALA A 1 100 ? -15.593 -4.460 -2.266 1.00 97.75 100 ALA A N 1
ATOM 743 C CA . ALA A 1 100 ? -15.295 -4.898 -3.619 1.00 97.75 100 ALA A CA 1
ATOM 744 C C . ALA A 1 100 ? -14.053 -4.166 -4.146 1.00 97.75 100 ALA A C 1
ATOM 746 O O . ALA A 1 100 ? -13.885 -2.962 -3.945 1.00 97.75 100 ALA A O 1
ATOM 747 N N . VAL A 1 101 ? -13.192 -4.914 -4.828 1.00 98.38 101 VAL A N 1
ATOM 748 C CA . VAL A 1 101 ? -11.973 -4.423 -5.473 1.00 98.38 101 VAL A CA 1
ATOM 749 C C . VAL A 1 101 ? -11.871 -5.050 -6.865 1.00 98.38 101 VAL A C 1
ATOM 751 O O . VAL A 1 101 ? -12.498 -6.085 -7.098 1.00 98.38 101 VAL A O 1
ATOM 754 N N . PRO A 1 102 ? -11.109 -4.461 -7.799 1.00 98.56 102 PRO A N 1
ATOM 755 C CA . PRO A 1 102 ? -10.911 -5.044 -9.122 1.00 98.56 102 PRO A CA 1
ATOM 756 C C . PRO A 1 102 ? -10.358 -6.472 -9.056 1.00 98.56 102 PRO A C 1
ATOM 758 O O . PRO A 1 102 ? -9.421 -6.743 -8.304 1.00 98.56 102 PRO A O 1
ATOM 761 N N . ASP A 1 103 ? -10.874 -7.367 -9.902 1.00 98.38 103 ASP A N 1
ATOM 762 C CA . ASP A 1 103 ? -10.543 -8.801 -9.870 1.00 98.38 103 ASP A CA 1
ATOM 763 C C . ASP A 1 103 ? -9.036 -9.075 -9.924 1.00 98.38 103 ASP A C 1
ATOM 765 O O . ASP A 1 103 ? -8.529 -9.975 -9.250 1.00 98.38 103 ASP A O 1
ATOM 769 N N . ASN A 1 104 ? -8.281 -8.279 -10.687 1.00 98.19 104 ASN A N 1
ATOM 770 C CA . ASN A 1 104 ? -6.847 -8.496 -10.854 1.00 98.19 104 ASN A CA 1
ATOM 771 C C . ASN A 1 104 ? -6.008 -8.146 -9.611 1.00 98.19 104 ASN A C 1
ATOM 773 O O . ASN A 1 104 ? -4.830 -8.506 -9.571 1.00 98.19 104 ASN A O 1
ATOM 777 N N . TRP A 1 105 ? -6.588 -7.541 -8.567 1.00 98.25 105 TRP A N 1
ATOM 778 C CA . TRP A 1 105 ? -5.941 -7.390 -7.256 1.00 98.25 105 TRP A CA 1
ATOM 779 C C . TRP A 1 105 ? -5.645 -8.748 -6.603 1.00 98.25 105 TRP A C 1
ATOM 781 O O . TRP A 1 105 ? -4.718 -8.867 -5.797 1.00 98.25 105 TRP A O 1
ATOM 791 N N . SER A 1 106 ? -6.368 -9.797 -7.013 1.00 97.38 106 SER A N 1
ATOM 792 C CA . SER A 1 106 ? -6.087 -11.191 -6.647 1.00 97.38 106 SER A CA 1
ATOM 793 C C . SER A 1 106 ? -4.693 -11.669 -7.068 1.00 97.38 106 SER A C 1
ATOM 795 O O . SER A 1 106 ? -4.132 -12.563 -6.439 1.00 97.38 106 SER A O 1
ATOM 797 N N . THR A 1 107 ? -4.108 -11.045 -8.095 1.00 96.31 107 THR A N 1
ATOM 798 C CA . THR A 1 107 ? -2.791 -11.397 -8.644 1.00 96.31 107 THR A CA 1
ATOM 799 C C . THR A 1 107 ? -1.630 -10.694 -7.933 1.00 96.31 107 THR A C 1
ATOM 801 O O . THR A 1 107 ? -0.485 -10.792 -8.384 1.00 96.31 107 THR A O 1
ATOM 804 N N . SER A 1 108 ? -1.890 -9.937 -6.860 1.00 95.12 108 SER A N 1
ATOM 805 C CA . SER A 1 108 ? -0.827 -9.350 -6.039 1.00 95.12 108 SER A CA 1
ATOM 806 C C . SER A 1 108 ? 0.046 -10.437 -5.417 1.00 95.12 108 SER A C 1
ATOM 808 O O . SER A 1 108 ? -0.435 -11.464 -4.936 1.00 95.12 108 SER A O 1
ATOM 810 N N . GLN A 1 109 ? 1.350 -10.195 -5.415 1.00 91.56 109 GLN A N 1
ATOM 811 C CA . GLN A 1 109 ? 2.339 -11.116 -4.862 1.00 91.56 109 GLN A CA 1
ATOM 812 C C . GLN A 1 109 ? 3.124 -10.480 -3.716 1.00 91.56 109 GLN A C 1
ATOM 814 O O . GLN A 1 109 ? 4.176 -10.982 -3.355 1.00 91.56 109 GLN A O 1
ATOM 819 N N . GLU A 1 110 ? 2.631 -9.372 -3.162 1.00 93.75 110 GLU A N 1
ATOM 820 C CA . GLU A 1 110 ? 3.390 -8.550 -2.223 1.00 93.75 110 GLU A CA 1
ATOM 821 C C . GLU A 1 110 ? 2.468 -7.716 -1.323 1.00 93.75 110 GLU A C 1
ATOM 823 O O . GLU A 1 110 ? 1.247 -7.679 -1.522 1.00 93.75 110 GLU A O 1
ATOM 828 N N . VAL A 1 111 ? 3.058 -7.068 -0.318 1.00 94.44 111 VAL A N 1
ATOM 829 C CA . VAL A 1 111 ? 2.397 -6.117 0.574 1.00 94.44 111 VAL A CA 1
ATOM 830 C C . VAL A 1 111 ? 1.890 -4.894 -0.199 1.00 94.44 111 VAL A C 1
ATOM 832 O O . VAL A 1 111 ? 2.664 -4.238 -0.891 1.00 94.44 111 VAL A O 1
ATOM 835 N N . PRO A 1 112 ? 0.604 -4.526 -0.069 1.00 97.31 112 PRO A N 1
ATOM 836 C CA . PRO A 1 112 ? 0.111 -3.287 -0.634 1.00 97.31 112 PRO A CA 1
ATOM 837 C C . PRO A 1 112 ? 0.495 -2.082 0.229 1.00 97.31 112 PRO A C 1
ATOM 839 O O . PRO A 1 112 ? 0.334 -2.107 1.452 1.00 97.31 112 PRO A O 1
ATOM 842 N N . THR A 1 113 ? 0.917 -0.991 -0.405 1.00 97.81 113 THR A N 1
ATOM 843 C CA . THR A 1 113 ? 1.085 0.321 0.245 1.00 97.81 113 THR A CA 1
ATOM 844 C C . THR A 1 113 ? 0.066 1.300 -0.323 1.00 97.81 113 THR A C 1
ATOM 846 O O . THR A 1 113 ? -0.153 1.314 -1.532 1.00 97.81 113 THR A O 1
ATOM 849 N N . ILE A 1 114 ? -0.600 2.089 0.527 1.00 98.50 114 ILE A N 1
ATOM 850 C CA . ILE A 1 114 ? -1.623 3.061 0.111 1.00 98.50 114 ILE A CA 1
ATOM 851 C C . ILE A 1 114 ? -1.259 4.476 0.552 1.00 98.50 114 ILE A C 1
ATOM 853 O O . ILE A 1 114 ? -0.917 4.711 1.708 1.00 98.50 114 ILE A O 1
ATOM 857 N N . HIS A 1 115 ? -1.389 5.427 -0.369 1.00 97.62 115 HIS A N 1
ATOM 858 C CA . HIS A 1 115 ? -1.024 6.825 -0.171 1.00 97.62 115 HIS A CA 1
ATOM 859 C C . HIS A 1 115 ? -2.109 7.744 -0.712 1.00 97.62 115 HIS A C 1
ATOM 861 O O . HIS A 1 115 ? -2.685 7.481 -1.767 1.00 97.62 115 HIS A O 1
ATOM 867 N N . ARG A 1 116 ? -2.366 8.848 -0.010 1.00 96.19 116 ARG A N 1
ATOM 868 C CA . ARG A 1 116 ? -3.268 9.912 -0.458 1.00 96.19 116 ARG A CA 1
ATOM 869 C C . ARG A 1 116 ? -2.437 11.123 -0.852 1.00 96.19 116 ARG A C 1
ATOM 871 O O . ARG A 1 116 ? -1.819 11.746 0.005 1.00 96.19 116 ARG A O 1
ATOM 878 N N . VAL A 1 117 ? -2.439 11.464 -2.134 1.00 94.31 117 VAL A N 1
ATOM 879 C CA . VAL A 1 117 ? -1.606 12.531 -2.698 1.00 94.31 117 VAL A CA 1
ATOM 880 C C . VAL A 1 117 ? -2.474 13.621 -3.327 1.00 94.31 117 VAL A C 1
ATOM 882 O O . VAL A 1 117 ? -3.453 13.297 -3.998 1.00 94.31 117 VAL A O 1
ATOM 885 N N . PRO A 1 118 ? -2.171 14.914 -3.127 1.00 92.06 118 PRO A N 1
ATOM 886 C CA . PRO A 1 118 ? -2.758 15.982 -3.931 1.00 92.06 118 PRO A CA 1
ATOM 887 C C . PRO A 1 118 ? -2.574 15.752 -5.439 1.00 92.06 118 PRO A C 1
ATOM 889 O O . PRO A 1 118 ? -1.465 15.432 -5.877 1.00 92.06 118 PRO A O 1
ATOM 892 N N . ASP A 1 119 ? -3.638 15.958 -6.222 1.00 87.31 119 ASP A N 1
ATOM 893 C CA . ASP A 1 119 ? -3.596 15.955 -7.693 1.00 87.31 119 ASP A CA 1
ATOM 894 C C . ASP A 1 119 ? -3.581 17.418 -8.180 1.00 87.31 119 ASP A C 1
ATOM 896 O O . ASP A 1 119 ? -4.612 18.091 -8.129 1.00 87.31 119 ASP A O 1
ATOM 900 N N . PRO A 1 120 ? -2.427 17.961 -8.610 1.00 84.25 120 PRO A N 1
ATOM 901 C CA . PRO A 1 120 ? -2.333 19.358 -9.034 1.00 84.25 120 PRO A CA 1
ATOM 902 C C . PRO A 1 120 ? -2.958 19.614 -10.411 1.00 84.25 120 PRO A C 1
ATOM 904 O O . PRO A 1 120 ? -3.210 20.768 -10.743 1.00 84.25 120 PRO A O 1
ATOM 907 N N . VAL A 1 121 ? -3.190 18.570 -11.217 1.00 83.38 121 VAL A N 1
ATOM 908 C CA . VAL A 1 121 ? -3.737 18.700 -12.575 1.00 83.38 121 VAL A CA 1
ATOM 909 C C . VAL A 1 121 ? -5.258 18.748 -12.519 1.00 83.38 121 VAL A C 1
ATOM 911 O O . VAL A 1 121 ? -5.876 19.614 -13.132 1.00 83.38 121 VAL A O 1
ATOM 914 N N . ARG A 1 122 ? -5.871 17.822 -11.776 1.00 82.81 122 ARG A N 1
ATOM 915 C CA . ARG A 1 122 ? -7.333 17.731 -11.637 1.00 82.81 122 ARG A CA 1
ATOM 916 C C . ARG A 1 122 ? -7.874 18.538 -10.459 1.00 82.81 122 ARG A C 1
ATOM 918 O O . ARG A 1 122 ? -9.072 18.804 -10.404 1.00 82.81 122 ARG A O 1
ATOM 925 N N . GLY A 1 123 ? -7.005 18.924 -9.527 1.00 86.56 123 GLY A N 1
ATOM 926 C CA . GLY A 1 123 ? -7.405 19.409 -8.213 1.00 86.56 123 GLY A CA 1
ATOM 927 C C . GLY A 1 123 ? -7.843 18.262 -7.297 1.00 86.56 123 GLY A C 1
ATOM 928 O O . GLY A 1 123 ? -8.132 17.147 -7.729 1.00 86.56 123 GLY A O 1
ATOM 929 N N . GLY A 1 124 ? -7.902 18.534 -5.994 1.00 90.50 124 GLY A N 1
ATOM 930 C CA . GLY A 1 124 ? -8.278 17.526 -5.004 1.00 90.50 124 GLY A CA 1
ATOM 931 C C . GLY A 1 124 ? -7.144 16.547 -4.697 1.00 90.50 124 GLY A C 1
ATOM 932 O O . GLY A 1 124 ? -5.989 16.950 -4.553 1.00 90.50 124 GLY A O 1
ATOM 933 N N . HIS A 1 125 ? -7.489 15.275 -4.494 1.00 94.00 125 HIS A N 1
ATOM 934 C CA . HIS A 1 125 ? -6.543 14.234 -4.098 1.00 94.00 125 HIS A CA 1
ATOM 935 C C . HIS A 1 125 ? -6.836 12.928 -4.827 1.00 94.00 125 HIS A C 1
ATOM 937 O O . HIS A 1 125 ? -7.991 12.603 -5.087 1.00 94.00 125 HIS A O 1
ATOM 943 N N . ARG A 1 126 ? -5.782 12.155 -5.064 1.00 95.31 126 ARG A N 1
ATOM 944 C CA . ARG A 1 126 ? -5.831 10.786 -5.558 1.00 95.31 126 ARG A CA 1
ATOM 945 C C . ARG A 1 126 ? -5.347 9.836 -4.476 1.00 95.31 126 ARG A C 1
ATOM 947 O O . ARG A 1 126 ? -4.384 10.122 -3.761 1.00 95.31 126 ARG A O 1
ATOM 954 N N . LEU A 1 127 ? -5.989 8.682 -4.388 1.00 97.94 127 LEU A N 1
ATOM 955 C CA . LEU A 1 127 ? -5.441 7.537 -3.681 1.00 97.94 127 LEU A CA 1
ATOM 956 C C . LEU A 1 127 ? -4.625 6.696 -4.653 1.00 97.94 127 LEU A C 1
ATOM 958 O O . LEU A 1 127 ? -5.071 6.408 -5.764 1.00 97.94 127 LEU A O 1
ATOM 962 N N . ILE A 1 128 ? -3.440 6.297 -4.219 1.00 97.50 128 ILE A N 1
ATOM 963 C CA . ILE A 1 128 ? -2.539 5.429 -4.961 1.00 97.50 128 ILE A CA 1
ATOM 964 C C . ILE A 1 128 ? -2.249 4.216 -4.096 1.00 97.50 128 ILE A C 1
ATOM 966 O O . ILE A 1 128 ? -1.815 4.362 -2.957 1.00 97.50 128 ILE A O 1
ATOM 970 N N . MET A 1 129 ? -2.481 3.029 -4.644 1.00 98.50 129 MET A N 1
ATOM 971 C CA . MET A 1 129 ? -2.155 1.763 -4.015 1.00 98.50 129 MET A CA 1
ATOM 972 C C . MET A 1 129 ? -1.122 1.033 -4.868 1.00 98.50 129 MET A C 1
ATOM 974 O O . MET A 1 129 ? -1.359 0.802 -6.054 1.00 98.50 129 MET A O 1
ATOM 978 N N . PHE A 1 130 ? 0.009 0.654 -4.283 1.00 98.00 130 PHE A N 1
ATOM 979 C CA . PHE A 1 130 ? 1.053 -0.096 -4.974 1.00 98.00 130 PHE A CA 1
ATOM 980 C C . PHE A 1 130 ? 1.054 -1.571 -4.579 1.00 98.00 130 PHE A C 1
ATOM 982 O O . PHE A 1 130 ? 0.679 -1.917 -3.466 1.00 98.00 130 PHE A O 1
ATOM 989 N N . SER A 1 131 ? 1.481 -2.433 -5.498 1.00 97.12 131 SER A N 1
ATOM 990 C CA . SER A 1 131 ? 1.754 -3.859 -5.297 1.00 97.12 131 SER A CA 1
ATOM 991 C C . SER A 1 131 ? 3.173 -4.129 -5.791 1.00 97.12 131 SER A C 1
ATOM 993 O O . SER A 1 131 ? 3.489 -3.810 -6.940 1.00 97.12 131 SER A O 1
ATOM 995 N N . GLY A 1 132 ? 4.034 -4.651 -4.917 1.00 95.75 132 GLY A N 1
ATOM 996 C CA . GLY A 1 132 ? 5.441 -4.895 -5.221 1.00 95.75 132 GLY A CA 1
ATOM 997 C C . GLY A 1 132 ? 5.729 -6.164 -6.022 1.00 95.75 132 GLY A C 1
ATOM 998 O O . GLY A 1 132 ? 4.871 -6.727 -6.705 1.00 95.75 132 GLY A O 1
ATOM 999 N N . LEU A 1 133 ? 6.982 -6.599 -5.895 1.00 96.12 133 LEU A N 1
ATOM 1000 C CA . LEU A 1 133 ? 7.727 -7.500 -6.777 1.00 96.12 133 LEU A CA 1
ATOM 1001 C C . LEU A 1 133 ? 7.846 -6.969 -8.209 1.00 96.12 133 LEU A C 1
ATOM 1003 O O . LEU A 1 133 ? 7.398 -5.867 -8.507 1.00 96.12 133 LEU A O 1
ATOM 1007 N N . TYR A 1 134 ? 8.517 -7.718 -9.084 1.00 96.75 134 TYR A N 1
ATOM 1008 C CA . TYR A 1 134 ? 8.633 -7.365 -10.495 1.00 96.75 134 TYR A CA 1
ATOM 1009 C C . TYR A 1 134 ? 7.440 -7.903 -11.316 1.00 96.75 134 TYR A C 1
ATOM 1011 O O . TYR A 1 134 ? 7.157 -9.104 -11.252 1.00 96.75 134 TYR A O 1
ATOM 1019 N N . PRO A 1 135 ? 6.803 -7.070 -12.162 1.00 97.00 135 PRO A N 1
ATOM 1020 C CA . PRO A 1 135 ? 6.899 -5.611 -12.161 1.00 97.00 135 PRO A CA 1
ATOM 1021 C C . PRO A 1 135 ? 6.088 -5.016 -11.003 1.00 97.00 135 PRO A C 1
ATOM 1023 O O . PRO A 1 135 ? 5.023 -5.537 -10.654 1.00 97.00 135 PRO A O 1
ATOM 1026 N N . ALA A 1 136 ? 6.549 -3.885 -10.466 1.00 97.62 136 ALA A N 1
ATOM 1027 C CA . ALA A 1 136 ? 5.761 -3.098 -9.534 1.00 97.62 136 ALA A CA 1
ATOM 1028 C C . ALA A 1 136 ? 4.503 -2.610 -10.255 1.00 97.62 136 ALA A C 1
ATOM 1030 O O . ALA A 1 136 ? 4.545 -2.208 -11.425 1.00 97.62 136 ALA A O 1
ATOM 1031 N N . ARG A 1 137 ? 3.369 -2.657 -9.560 1.00 98.12 137 ARG A N 1
ATOM 1032 C CA . ARG A 1 137 ? 2.064 -2.284 -10.108 1.00 98.12 137 ARG A CA 1
ATOM 1033 C C . ARG A 1 137 ? 1.371 -1.258 -9.233 1.00 98.12 137 ARG A C 1
ATOM 1035 O O . ARG A 1 137 ? 1.619 -1.181 -8.034 1.00 98.12 137 ARG A O 1
ATOM 1042 N N . LEU A 1 138 ? 0.468 -0.508 -9.845 1.00 97.56 138 LEU A N 1
ATOM 1043 C CA . LEU A 1 138 ? -0.331 0.530 -9.210 1.00 97.56 138 LEU A CA 1
ATOM 1044 C C . LEU A 1 138 ? -1.809 0.340 -9.537 1.00 97.56 138 LEU A C 1
ATOM 1046 O O . LEU A 1 138 ? -2.163 -0.024 -10.656 1.00 97.56 138 LEU A O 1
ATOM 1050 N N . ALA A 1 139 ? -2.653 0.653 -8.564 1.00 98.62 139 ALA A N 1
ATOM 1051 C CA . ALA A 1 139 ? -4.059 0.974 -8.738 1.00 98.62 139 ALA A CA 1
ATOM 1052 C C . ALA A 1 139 ? -4.328 2.365 -8.147 1.00 98.62 139 ALA A C 1
ATOM 1054 O O . ALA A 1 139 ? -3.674 2.777 -7.188 1.00 98.62 139 ALA A O 1
ATOM 1055 N N . SER A 1 140 ? -5.293 3.093 -8.699 1.00 97.94 140 SER A N 1
ATOM 1056 C CA . SER A 1 140 ? -5.661 4.426 -8.215 1.00 97.94 140 SER A CA 1
ATOM 1057 C C . SER A 1 140 ? -7.160 4.592 -8.039 1.00 97.94 140 SER A C 1
ATOM 1059 O O . SER A 1 140 ? -7.944 3.936 -8.724 1.00 97.94 140 SER A O 1
ATOM 1061 N N . SER A 1 141 ? -7.535 5.509 -7.153 1.00 98.12 141 SER A N 1
ATOM 1062 C CA . SER A 1 141 ? -8.908 5.969 -6.959 1.00 98.12 141 SER A CA 1
ATOM 1063 C C . SER A 1 141 ? -8.951 7.496 -6.927 1.00 98.12 141 SER A C 1
ATOM 1065 O O . SER A 1 141 ? -8.138 8.134 -6.254 1.00 98.12 141 SER A O 1
ATOM 1067 N N . ASP A 1 142 ? -9.914 8.063 -7.652 1.00 96.12 142 ASP A N 1
ATOM 1068 C CA . ASP A 1 142 ? -10.181 9.505 -7.731 1.00 96.12 142 ASP A CA 1
ATOM 1069 C C . ASP A 1 142 ? -11.448 9.909 -6.940 1.00 96.12 142 ASP A C 1
ATOM 1071 O O . ASP A 1 142 ? -11.881 11.056 -6.998 1.00 96.12 142 ASP A O 1
ATOM 1075 N N . ASP A 1 143 ? -12.067 8.974 -6.208 1.00 96.00 143 ASP A N 1
ATOM 1076 C CA . ASP A 1 143 ? -13.369 9.148 -5.547 1.00 96.00 143 ASP A CA 1
ATOM 1077 C C . ASP A 1 143 ? -13.371 8.704 -4.072 1.00 96.00 143 ASP A C 1
ATOM 1079 O O . ASP A 1 143 ? -14.387 8.232 -3.542 1.00 96.00 143 ASP A O 1
ATOM 1083 N N . ASP A 1 144 ? -12.235 8.899 -3.393 1.00 96.19 144 ASP A N 1
ATOM 1084 C CA . ASP A 1 144 ? -12.024 8.557 -1.978 1.00 96.19 144 ASP A CA 1
ATOM 1085 C C . ASP A 1 144 ? -12.193 7.050 -1.681 1.00 96.19 144 ASP A C 1
ATOM 1087 O O . ASP A 1 144 ? -12.661 6.638 -0.612 1.00 96.19 144 ASP A O 1
ATOM 1091 N N . GLY A 1 145 ? -11.780 6.217 -2.640 1.00 97.31 145 GLY A N 1
ATOM 1092 C CA . GLY A 1 145 ? -11.684 4.767 -2.503 1.00 97.31 145 GLY A CA 1
ATOM 1093 C C . GLY A 1 145 ? -12.996 4.032 -2.747 1.00 97.31 145 GLY A C 1
ATOM 1094 O O . GLY A 1 145 ? -13.114 2.881 -2.322 1.00 97.31 145 GLY A O 1
ATOM 1095 N N . ARG A 1 146 ? -13.982 4.677 -3.386 1.00 96.81 146 ARG A N 1
ATOM 1096 C CA . ARG A 1 146 ? -15.260 4.042 -3.750 1.00 96.81 146 ARG A CA 1
ATOM 1097 C C . ARG A 1 146 ? -15.099 3.164 -4.987 1.00 96.81 146 ARG A C 1
ATOM 1099 O O . ARG A 1 146 ? -15.643 2.065 -5.017 1.00 96.81 146 ARG A O 1
ATOM 1106 N N . THR A 1 147 ? -14.329 3.622 -5.968 1.00 98.00 147 THR A N 1
ATOM 1107 C CA . THR A 1 147 ? -13.949 2.862 -7.159 1.00 98.00 147 THR A CA 1
ATOM 1108 C C . THR A 1 147 ? -12.440 2.903 -7.361 1.00 98.00 147 THR A C 1
ATOM 1110 O O . THR A 1 147 ? -11.761 3.839 -6.937 1.00 98.00 147 THR A O 1
ATOM 1113 N N . TRP A 1 148 ? -11.903 1.852 -7.981 1.00 98.75 148 TRP A N 1
ATOM 1114 C CA . TRP A 1 148 ? -10.468 1.665 -8.175 1.00 98.75 148 TRP A CA 1
ATOM 1115 C C . TRP A 1 148 ? -10.170 1.170 -9.581 1.00 98.75 148 TRP A C 1
ATOM 1117 O O . TRP A 1 148 ? -10.906 0.353 -10.136 1.00 98.75 148 TRP A O 1
ATOM 1127 N N . THR A 1 149 ? -9.048 1.615 -10.138 1.00 98.75 149 THR A N 1
ATOM 1128 C CA . THR A 1 149 ? -8.512 1.028 -11.365 1.00 98.75 149 THR A CA 1
ATOM 1129 C C . THR A 1 149 ? -7.941 -0.372 -11.096 1.00 98.75 149 THR A C 1
ATOM 1131 O O . THR A 1 149 ? -7.473 -0.654 -9.987 1.00 98.75 149 THR A O 1
ATOM 1134 N N . PRO A 1 150 ? -7.897 -1.256 -12.107 1.00 98.69 150 PRO A N 1
ATOM 1135 C CA . PRO A 1 150 ? -7.106 -2.480 -12.035 1.00 98.69 150 PRO A CA 1
ATOM 1136 C C . PRO A 1 150 ? -5.623 -2.191 -11.752 1.00 98.69 150 PRO A C 1
ATOM 1138 O O . PRO A 1 150 ? -5.123 -1.111 -12.072 1.00 98.69 150 PRO A O 1
ATOM 1141 N N . LEU A 1 151 ? -4.910 -3.179 -11.203 1.00 98.56 151 LEU A N 1
ATOM 1142 C CA . LEU A 1 151 ? -3.448 -3.141 -11.091 1.00 98.56 151 LEU A CA 1
ATOM 1143 C C . LEU A 1 151 ? -2.800 -3.076 -12.479 1.00 98.56 151 LEU A C 1
ATOM 1145 O O . LEU A 1 151 ? -3.019 -3.975 -13.293 1.00 98.56 151 LEU A O 1
ATOM 1149 N N . ALA A 1 152 ? -1.954 -2.077 -12.715 1.00 98.56 152 ALA A N 1
ATOM 1150 C CA . ALA A 1 152 ? -1.181 -1.921 -13.946 1.00 98.56 152 ALA A CA 1
ATOM 1151 C C . ALA A 1 152 ? 0.317 -1.742 -13.638 1.00 98.56 152 ALA A C 1
ATOM 1153 O O . ALA A 1 152 ? 0.642 -1.075 -12.654 1.00 98.56 152 ALA A O 1
ATOM 1154 N N . PRO A 1 153 ? 1.237 -2.323 -14.435 1.00 97.81 153 PRO A N 1
ATOM 1155 C CA . PRO A 1 153 ? 2.673 -2.090 -14.279 1.00 97.81 153 PRO A CA 1
ATOM 1156 C C . PRO A 1 153 ? 3.028 -0.606 -14.388 1.00 97.81 153 PRO A C 1
ATOM 1158 O O . PRO A 1 153 ? 2.496 0.091 -15.248 1.00 97.81 153 PRO A O 1
ATOM 1161 N N . ILE A 1 154 ? 3.953 -0.142 -13.547 1.00 95.81 154 ILE A N 1
ATOM 1162 C CA . ILE A 1 154 ? 4.433 1.258 -13.537 1.00 95.81 154 ILE A CA 1
ATOM 1163 C C . ILE A 1 154 ? 5.886 1.404 -14.001 1.00 95.81 154 ILE A C 1
ATOM 1165 O O . ILE A 1 154 ? 6.526 2.433 -13.790 1.00 95.81 154 ILE A O 1
ATOM 1169 N N . GLY A 1 155 ? 6.416 0.363 -14.632 1.00 95.00 155 GLY A N 1
ATOM 1170 C CA . GLY A 1 155 ? 7.746 0.350 -15.215 1.00 95.00 155 GLY A CA 1
ATOM 1171 C C . GLY A 1 155 ? 8.330 -1.053 -15.274 1.00 95.00 155 GLY A C 1
ATOM 1172 O O . GLY A 1 155 ? 7.720 -2.024 -14.823 1.00 95.00 155 GLY A O 1
ATOM 1173 N N . ASP A 1 156 ? 9.535 -1.139 -15.826 1.00 96.31 156 ASP A N 1
ATOM 1174 C CA . ASP A 1 156 ? 10.316 -2.374 -15.915 1.00 96.31 156 ASP A CA 1
ATOM 1175 C C . ASP A 1 156 ? 11.205 -2.564 -14.674 1.00 96.31 156 ASP A C 1
ATOM 1177 O O . ASP A 1 156 ? 12.417 -2.744 -14.758 1.00 96.31 156 ASP A O 1
ATOM 1181 N N . TRP A 1 157 ? 10.602 -2.443 -13.492 1.00 96.25 157 TRP A N 1
ATOM 1182 C CA . TRP A 1 157 ? 11.286 -2.578 -12.209 1.00 96.25 157 TRP A CA 1
ATOM 1183 C C . TRP A 1 157 ? 10.331 -3.110 -11.133 1.00 96.25 157 TRP A C 1
ATOM 1185 O O . TRP A 1 157 ? 9.113 -3.093 -11.310 1.00 96.25 157 TRP A O 1
ATOM 1195 N N . GLY A 1 158 ? 10.877 -3.597 -10.022 1.00 97.06 158 GLY A N 1
ATOM 1196 C CA . GLY A 1 158 ? 10.126 -4.101 -8.874 1.00 97.06 158 GLY A CA 1
ATOM 1197 C C . GLY A 1 158 ? 10.882 -3.941 -7.556 1.00 97.06 158 GLY A C 1
ATOM 1198 O O . GLY A 1 158 ? 11.929 -3.296 -7.501 1.00 97.06 158 GLY A O 1
ATOM 1199 N N . GLY A 1 159 ? 10.345 -4.522 -6.487 1.00 96.69 159 GLY A N 1
ATOM 1200 C CA . GLY A 1 159 ? 10.991 -4.548 -5.174 1.00 96.69 159 GLY A CA 1
ATOM 1201 C C . GLY A 1 159 ? 10.094 -5.120 -4.083 1.00 96.69 159 GLY A C 1
ATOM 1202 O O . GLY A 1 159 ? 8.927 -5.422 -4.323 1.00 96.69 159 GLY A O 1
ATOM 1203 N N . ILE A 1 160 ? 10.635 -5.254 -2.879 1.00 95.06 160 ILE A N 1
ATOM 1204 C CA . ILE A 1 160 ? 9.905 -5.693 -1.687 1.00 95.06 160 ILE A CA 1
ATOM 1205 C C . ILE A 1 160 ? 9.341 -4.448 -0.985 1.00 95.06 160 ILE A C 1
ATOM 1207 O O . ILE A 1 160 ? 10.057 -3.477 -0.749 1.00 95.06 160 ILE A O 1
ATOM 1211 N N . VAL A 1 161 ? 8.047 -4.461 -0.664 1.00 92.81 161 VAL A N 1
ATOM 1212 C CA . VAL A 1 161 ? 7.284 -3.333 -0.108 1.00 92.81 161 VAL A CA 1
ATOM 1213 C C . VAL A 1 161 ? 7.534 -2.043 -0.896 1.00 92.81 161 VAL A C 1
ATOM 1215 O O . VAL A 1 161 ? 8.134 -1.079 -0.406 1.00 92.81 161 VAL A O 1
ATOM 1218 N N . VAL A 1 162 ? 7.107 -2.030 -2.162 1.00 96.38 162 VAL A N 1
ATOM 1219 C CA . VAL A 1 162 ? 7.301 -0.857 -3.029 1.00 96.38 162 VAL A CA 1
ATOM 1220 C C . VAL A 1 162 ? 6.548 0.359 -2.486 1.00 96.38 162 VAL A C 1
ATOM 1222 O O . VAL A 1 162 ? 5.406 0.274 -2.033 1.00 96.38 162 VAL A O 1
ATOM 1225 N N . MET A 1 163 ? 7.213 1.511 -2.535 1.00 96.69 163 MET A N 1
ATOM 1226 C CA . MET A 1 163 ? 6.753 2.792 -1.992 1.00 96.69 163 MET A CA 1
ATOM 1227 C C . MET A 1 163 ? 6.277 2.702 -0.541 1.00 96.69 163 MET A C 1
ATOM 1229 O O . MET A 1 163 ? 5.224 3.227 -0.190 1.00 96.69 163 MET A O 1
ATOM 1233 N N . GLY A 1 164 ? 7.060 2.047 0.322 1.00 95.00 164 GLY A N 1
ATOM 1234 C CA . GLY A 1 164 ? 6.797 1.986 1.765 1.00 95.00 164 GLY A CA 1
ATOM 1235 C C . GLY A 1 164 ? 6.738 3.361 2.442 1.00 95.00 164 GLY A C 1
ATOM 1236 O O . GLY A 1 164 ? 6.122 3.505 3.493 1.00 95.00 164 GLY A O 1
ATOM 1237 N N . SER A 1 165 ? 7.332 4.382 1.822 1.00 94.62 165 SER A N 1
ATOM 1238 C CA . SER A 1 165 ? 7.195 5.787 2.206 1.00 94.62 165 SER A CA 1
ATOM 1239 C C . SER A 1 165 ? 7.084 6.652 0.954 1.00 94.62 165 SER A C 1
ATOM 1241 O O . SER A 1 165 ? 7.794 6.405 -0.024 1.00 94.62 165 SER A O 1
ATOM 1243 N N . VAL A 1 166 ? 6.199 7.649 0.993 1.00 95.94 166 VAL A N 1
ATOM 1244 C CA . VAL A 1 166 ? 5.991 8.650 -0.058 1.00 95.94 166 VAL A CA 1
ATOM 1245 C C . VAL A 1 166 ? 5.917 10.018 0.607 1.00 95.94 166 VAL A C 1
ATOM 1247 O O . VAL A 1 166 ? 5.121 10.214 1.518 1.00 95.94 166 VAL A O 1
ATOM 1250 N N . GLU A 1 167 ? 6.715 10.968 0.133 1.00 95.44 167 GLU A N 1
ATOM 1251 C CA . GLU A 1 167 ? 6.781 12.323 0.677 1.00 95.44 167 GLU A CA 1
ATOM 1252 C C . GLU A 1 167 ? 6.703 13.371 -0.425 1.00 95.44 167 GLU A C 1
ATOM 1254 O O . GLU A 1 167 ? 7.347 13.259 -1.472 1.00 95.44 167 GLU A O 1
ATOM 1259 N N . ALA A 1 168 ? 5.934 14.429 -0.172 1.00 93.81 168 ALA A N 1
ATOM 1260 C CA . ALA A 1 168 ? 5.850 15.565 -1.078 1.00 93.81 168 ALA A CA 1
ATOM 1261 C C . ALA A 1 168 ? 7.164 16.359 -1.071 1.00 93.81 168 ALA A C 1
ATOM 1263 O O . ALA A 1 168 ? 7.723 16.689 -0.020 1.00 93.81 168 ALA A O 1
ATOM 1264 N N . VAL A 1 169 ? 7.643 16.737 -2.254 1.00 94.56 169 VAL A N 1
ATOM 1265 C CA . VAL A 1 169 ? 8.811 17.603 -2.380 1.00 94.56 169 VAL A CA 1
ATOM 1266 C C . VAL A 1 169 ? 8.416 19.024 -1.997 1.00 94.56 169 VAL A C 1
ATOM 1268 O O . VAL A 1 169 ? 7.528 19.646 -2.586 1.00 94.56 169 VAL A O 1
ATOM 1271 N N . ARG A 1 170 ? 9.117 19.566 -0.999 1.00 92.88 170 ARG A N 1
ATOM 1272 C CA . ARG A 1 170 ? 8.894 20.926 -0.505 1.00 92.88 170 ARG A CA 1
ATOM 1273 C C . ARG A 1 170 ? 8.930 21.936 -1.655 1.00 92.88 170 ARG A C 1
ATOM 1275 O O . ARG A 1 170 ? 9.875 21.956 -2.441 1.00 92.88 170 ARG A O 1
ATOM 1282 N N . ASN A 1 171 ? 7.922 22.808 -1.695 1.00 91.62 171 ASN A N 1
ATOM 1283 C CA . ASN A 1 171 ? 7.764 23.877 -2.686 1.00 91.62 171 ASN A CA 1
ATOM 1284 C C . ASN A 1 171 ? 7.673 23.388 -4.143 1.00 91.62 171 ASN A C 1
ATOM 1286 O O . ASN A 1 171 ? 7.929 24.164 -5.061 1.00 91.62 171 ASN A O 1
ATOM 1290 N N . LYS A 1 172 ? 7.313 22.117 -4.366 1.00 91.25 172 LYS A N 1
ATOM 1291 C CA . LYS A 1 172 ? 7.100 21.545 -5.699 1.00 91.25 172 LYS A CA 1
ATOM 1292 C C . LYS A 1 172 ? 5.814 20.705 -5.722 1.00 91.25 172 LYS A C 1
ATOM 1294 O O . LYS A 1 172 ? 5.888 19.480 -5.643 1.00 91.25 172 LYS A O 1
ATOM 1299 N N . PRO A 1 173 ? 4.628 21.342 -5.787 1.00 88.56 173 PRO A N 1
ATOM 1300 C CA . PRO A 1 173 ? 3.353 20.629 -5.864 1.00 88.56 173 PRO A CA 1
ATOM 1301 C C . PRO A 1 173 ? 3.348 19.605 -7.005 1.00 88.56 173 PRO A C 1
ATOM 1303 O O . PRO A 1 173 ? 3.812 19.911 -8.097 1.00 88.56 173 PRO A O 1
ATOM 1306 N N . GLY A 1 174 ? 2.845 18.395 -6.749 1.00 87.62 174 GLY A N 1
ATOM 1307 C CA . GLY A 1 174 ? 2.844 17.301 -7.731 1.00 87.62 174 GLY A CA 1
ATOM 1308 C C . GLY A 1 174 ? 4.113 16.453 -7.774 1.00 87.62 174 GLY A C 1
ATOM 1309 O O . GLY A 1 174 ? 4.085 15.353 -8.321 1.00 87.62 174 GLY A O 1
ATOM 1310 N N . HIS A 1 175 ? 5.201 16.913 -7.158 1.00 91.75 175 HIS A N 1
ATOM 1311 C CA . HIS A 1 175 ? 6.447 16.163 -7.107 1.00 91.75 175 HIS A CA 1
ATOM 1312 C C . HIS A 1 175 ? 6.581 15.431 -5.777 1.00 91.75 175 HIS A C 1
ATOM 1314 O O . HIS A 1 175 ? 6.461 16.027 -4.706 1.00 91.75 175 HIS A O 1
ATOM 1320 N N . TYR A 1 176 ? 6.880 14.142 -5.853 1.00 94.81 176 TYR A N 1
ATOM 1321 C CA . TYR A 1 176 ? 7.006 13.244 -4.719 1.00 94.81 176 TYR A CA 1
ATOM 1322 C C . TYR A 1 176 ? 8.316 12.477 -4.805 1.00 94.81 176 TYR A C 1
ATOM 1324 O O . TYR A 1 176 ? 8.802 12.138 -5.888 1.00 94.81 176 TYR A O 1
ATOM 1332 N N . LEU A 1 177 ? 8.873 12.188 -3.638 1.00 96.62 177 LEU A N 1
ATOM 1333 C CA . LEU A 1 177 ? 9.884 11.164 -3.461 1.00 96.62 177 LEU A CA 1
ATOM 1334 C C . LEU A 1 177 ? 9.214 9.955 -2.835 1.00 96.62 177 LEU A C 1
ATOM 1336 O O . LEU A 1 177 ? 8.337 10.102 -1.988 1.00 96.62 177 LEU A O 1
ATOM 1340 N N . ALA A 1 178 ? 9.638 8.769 -3.236 1.00 97.00 178 ALA A N 1
ATOM 1341 C CA . ALA A 1 178 ? 9.212 7.553 -2.578 1.00 97.00 178 ALA A CA 1
ATOM 1342 C C . ALA A 1 178 ? 10.390 6.608 -2.407 1.00 97.00 178 ALA A C 1
ATOM 1344 O O . ALA A 1 178 ? 11.323 6.626 -3.213 1.00 97.00 178 ALA A O 1
ATOM 1345 N N . TRP A 1 179 ? 10.348 5.801 -1.352 1.00 97.69 179 TRP A N 1
ATOM 1346 C CA . TRP A 1 179 ? 11.418 4.875 -1.006 1.00 97.69 179 TRP A CA 1
ATOM 1347 C C . TRP A 1 179 ? 10.891 3.466 -0.808 1.00 97.69 179 TRP A C 1
ATOM 1349 O O . TRP A 1 179 ? 9.800 3.250 -0.276 1.00 97.69 179 TRP A O 1
ATOM 1359 N N . PHE A 1 180 ? 11.701 2.503 -1.224 1.00 97.00 180 PHE A N 1
ATOM 1360 C CA . PHE A 1 180 ? 11.444 1.081 -1.042 1.00 97.00 180 PHE A CA 1
ATOM 1361 C C . PHE A 1 180 ? 12.747 0.301 -1.033 1.00 97.00 180 PHE A C 1
ATOM 1363 O O . PHE A 1 180 ? 13.806 0.857 -1.324 1.00 97.00 180 PHE A O 1
ATOM 1370 N N . HIS A 1 181 ? 12.683 -0.981 -0.697 1.00 96.19 181 HIS A N 1
ATOM 1371 C CA . HIS A 1 181 ? 13.867 -1.820 -0.626 1.00 96.19 181 HIS A CA 1
ATOM 1372 C C . HIS A 1 181 ? 13.730 -3.083 -1.475 1.00 96.19 181 HIS A C 1
ATOM 1374 O O . HIS A 1 181 ? 12.645 -3.481 -1.876 1.00 96.19 181 HIS A O 1
ATOM 1380 N N . ASP A 1 182 ? 14.852 -3.719 -1.773 1.00 96.56 182 ASP A N 1
ATOM 1381 C CA . ASP A 1 182 ? 14.887 -5.060 -2.353 1.00 96.56 182 ASP A CA 1
ATOM 1382 C C . ASP A 1 182 ? 16.171 -5.754 -1.899 1.00 96.56 182 ASP A C 1
ATOM 1384 O O . ASP A 1 182 ? 17.174 -5.093 -1.614 1.00 96.56 182 ASP A O 1
ATOM 1388 N N . ASP A 1 183 ? 16.159 -7.081 -1.845 1.00 95.94 183 ASP A N 1
ATOM 1389 C CA . ASP A 1 183 ? 17.351 -7.890 -1.554 1.00 95.94 183 ASP A CA 1
ATOM 1390 C C . ASP A 1 183 ? 18.054 -8.415 -2.820 1.00 95.94 183 ASP A C 1
ATOM 1392 O O . ASP A 1 183 ? 18.966 -9.245 -2.754 1.00 95.94 183 ASP A O 1
ATOM 1396 N N . GLY A 1 184 ? 17.638 -7.914 -3.986 1.00 95.31 184 GLY A N 1
ATOM 1397 C CA . GLY A 1 184 ? 18.160 -8.246 -5.304 1.00 95.31 184 GLY A CA 1
ATOM 1398 C C . GLY A 1 184 ? 17.342 -9.295 -6.052 1.00 95.31 184 GLY A C 1
ATOM 1399 O O . GLY A 1 184 ? 17.681 -9.593 -7.193 1.00 95.31 184 GLY A O 1
ATOM 1400 N N . ARG A 1 185 ? 16.295 -9.880 -5.458 1.00 96.19 185 ARG A N 1
ATOM 1401 C CA . ARG A 1 185 ? 15.485 -10.925 -6.111 1.00 96.19 185 ARG A CA 1
ATOM 1402 C C . ARG A 1 185 ? 14.403 -10.387 -7.033 1.00 96.19 185 ARG A C 1
ATOM 1404 O O . ARG A 1 185 ? 14.006 -11.105 -7.946 1.00 96.19 185 ARG A O 1
ATOM 1411 N N . TYR A 1 186 ? 13.903 -9.179 -6.790 1.00 96.69 186 TYR A N 1
ATOM 1412 C CA . TYR A 1 186 ? 12.651 -8.734 -7.406 1.00 96.69 186 TYR A CA 1
ATOM 1413 C C . TYR A 1 186 ? 12.750 -7.377 -8.082 1.00 96.69 186 TYR A C 1
ATOM 1415 O O . TYR A 1 186 ? 11.731 -6.823 -8.481 1.00 96.69 186 TYR A O 1
ATOM 1423 N N . PHE A 1 187 ? 13.959 -6.840 -8.240 1.00 96.62 187 PHE A N 1
ATOM 1424 C CA . PHE A 1 187 ? 14.142 -5.574 -8.937 1.00 96.62 187 PHE A CA 1
ATOM 1425 C C . PHE A 1 187 ? 13.871 -5.669 -10.446 1.00 96.62 187 PHE A C 1
ATOM 1427 O O . PHE A 1 187 ? 13.327 -4.736 -11.023 1.00 96.62 187 PHE A O 1
ATOM 1434 N N . SER A 1 188 ? 14.216 -6.783 -11.092 1.00 96.12 188 SER A N 1
ATOM 1435 C CA . SER A 1 188 ? 13.957 -7.038 -12.517 1.00 96.12 188 SER A CA 1
ATOM 1436 C C . SER A 1 188 ? 13.551 -8.497 -12.745 1.00 96.12 188 SER A C 1
ATOM 1438 O O . SER A 1 188 ? 13.667 -9.320 -11.836 1.00 96.12 188 SER A O 1
ATOM 1440 N N . ARG A 1 189 ? 13.088 -8.829 -13.958 1.00 94.31 189 ARG A N 1
ATOM 1441 C CA . ARG A 1 189 ? 12.580 -10.165 -14.338 1.00 94.31 189 ARG A CA 1
ATOM 1442 C C . ARG A 1 189 ? 13.462 -11.324 -13.882 1.00 94.31 189 ARG A C 1
ATOM 1444 O O . ARG A 1 189 ? 12.971 -12.303 -13.326 1.00 94.31 189 ARG A O 1
ATOM 1451 N N . ASP A 1 190 ? 14.760 -11.193 -14.124 1.00 95.38 190 ASP A N 1
ATOM 1452 C CA . ASP A 1 190 ? 15.744 -12.251 -13.903 1.00 95.38 190 ASP A CA 1
ATOM 1453 C C . ASP A 1 190 ? 16.680 -11.941 -12.729 1.00 95.38 190 ASP A C 1
ATOM 1455 O O . ASP A 1 190 ? 17.711 -12.592 -12.562 1.00 95.38 190 ASP A O 1
ATOM 1459 N N . ALA A 1 191 ? 16.317 -10.966 -11.889 1.00 94.94 191 ALA A N 1
ATOM 1460 C CA . ALA A 1 191 ? 17.112 -10.565 -10.739 1.00 94.94 191 ALA A CA 1
ATOM 1461 C C . ALA A 1 191 ? 17.269 -11.721 -9.734 1.00 94.94 191 ALA A C 1
ATOM 1463 O O . ALA A 1 191 ? 16.382 -12.561 -9.552 1.00 94.94 191 ALA A O 1
ATOM 1464 N N . ARG A 1 192 ? 18.439 -11.800 -9.100 1.00 94.88 192 ARG A N 1
ATOM 1465 C CA . ARG A 1 192 ? 18.780 -12.811 -8.094 1.00 94.88 192 ARG A CA 1
ATOM 1466 C C . ARG A 1 192 ? 19.521 -12.132 -6.949 1.00 94.88 192 ARG A C 1
ATOM 1468 O O . ARG A 1 192 ? 20.317 -11.221 -7.176 1.00 94.88 192 ARG A O 1
ATOM 1475 N N . ALA A 1 193 ? 19.284 -12.610 -5.729 1.00 95.25 193 ALA A N 1
ATOM 1476 C CA . ALA A 1 193 ? 20.030 -12.149 -4.565 1.00 95.25 193 ALA A CA 1
ATOM 1477 C C . ALA A 1 193 ? 21.535 -12.381 -4.763 1.00 95.25 193 ALA A C 1
ATOM 1479 O O . ALA A 1 193 ? 21.956 -13.429 -5.259 1.00 95.25 193 ALA A O 1
ATOM 1480 N N . ALA A 1 194 ? 22.342 -11.412 -4.336 1.00 93.69 194 ALA A N 1
ATOM 1481 C CA . ALA A 1 194 ? 23.784 -11.591 -4.228 1.00 93.69 194 ALA A CA 1
ATOM 1482 C C . ALA A 1 194 ? 24.135 -12.582 -3.100 1.00 93.69 194 ALA A C 1
ATOM 1484 O O . ALA A 1 194 ? 23.319 -12.852 -2.211 1.00 93.69 194 ALA A O 1
ATOM 1485 N N . ASN A 1 195 ? 25.369 -13.092 -3.121 1.00 93.25 195 ASN A N 1
ATOM 1486 C CA . ASN A 1 195 ? 25.954 -13.840 -2.012 1.00 93.25 195 ASN A CA 1
ATOM 1487 C C . ASN A 1 195 ? 27.282 -13.178 -1.581 1.00 93.25 195 ASN A C 1
ATOM 1489 O O . ASN A 1 195 ? 28.237 -13.220 -2.360 1.00 93.25 195 ASN A O 1
ATOM 1493 N N . PRO A 1 196 ? 27.360 -12.560 -0.386 1.00 93.75 196 PRO A N 1
ATOM 1494 C CA . PRO A 1 196 ? 26.290 -12.437 0.609 1.00 93.75 196 PRO A CA 1
ATOM 1495 C C . PRO A 1 196 ? 25.138 -11.543 0.122 1.00 93.75 196 PRO A C 1
ATOM 1497 O O . PRO A 1 196 ? 25.321 -10.694 -0.752 1.00 93.75 196 PRO A O 1
ATOM 1500 N N . SER A 1 197 ? 23.940 -11.745 0.676 1.00 93.62 197 SER A N 1
ATOM 1501 C CA . SER A 1 197 ? 22.762 -10.949 0.310 1.00 93.62 197 SER A CA 1
ATOM 1502 C C . SER A 1 197 ? 22.932 -9.487 0.717 1.00 93.62 197 SER A C 1
ATOM 1504 O O . SER A 1 197 ? 23.467 -9.184 1.782 1.00 93.62 197 SER A O 1
ATOM 1506 N N . VAL A 1 198 ? 22.452 -8.578 -0.134 1.00 94.56 198 VAL A N 1
ATOM 1507 C CA . VAL A 1 198 ? 22.535 -7.129 0.080 1.00 94.56 198 VAL A CA 1
ATOM 1508 C C . VAL A 1 198 ? 21.138 -6.539 -0.028 1.00 94.56 198 VAL A C 1
ATOM 1510 O O . VAL A 1 198 ? 20.529 -6.601 -1.093 1.00 94.56 198 VAL A O 1
ATOM 1513 N N . PHE A 1 199 ? 20.662 -5.921 1.052 1.00 95.12 199 PHE A N 1
ATOM 1514 C CA . PHE A 1 199 ? 19.459 -5.095 1.019 1.00 95.12 199 PHE A CA 1
ATOM 1515 C C . PHE A 1 199 ? 19.801 -3.704 0.494 1.00 95.12 199 PHE A C 1
ATOM 1517 O O . PHE A 1 199 ? 20.639 -2.999 1.059 1.00 95.12 199 PHE A O 1
ATOM 1524 N N . LYS A 1 200 ? 19.149 -3.309 -0.596 1.00 95.88 200 LYS A N 1
ATOM 1525 C CA . LYS A 1 200 ? 19.307 -1.997 -1.223 1.00 95.88 200 LYS A CA 1
ATOM 1526 C C . LYS A 1 200 ? 18.070 -1.157 -0.960 1.00 95.88 200 LYS A C 1
ATOM 1528 O O . LYS A 1 200 ? 16.957 -1.651 -1.100 1.00 95.88 200 LYS A O 1
ATOM 1533 N N . LEU A 1 201 ? 18.281 0.112 -0.618 1.00 97.12 201 LEU A N 1
ATOM 1534 C CA . LEU A 1 201 ? 17.233 1.125 -0.581 1.00 97.12 201 LEU A CA 1
ATOM 1535 C C . LEU A 1 201 ? 17.225 1.873 -1.917 1.00 97.12 201 LEU A C 1
ATOM 1537 O O . LEU A 1 201 ? 18.260 2.361 -2.371 1.00 97.12 201 LEU A O 1
ATOM 1541 N N . TYR A 1 202 ? 16.053 1.976 -2.520 1.00 97.12 202 TYR A N 1
ATOM 1542 C CA . TYR A 1 202 ? 15.798 2.684 -3.762 1.00 97.12 202 TYR A CA 1
ATOM 1543 C C . TYR A 1 202 ? 14.974 3.936 -3.481 1.00 97.12 202 TYR A C 1
ATOM 1545 O O . TYR A 1 202 ? 14.181 3.972 -2.540 1.00 97.12 202 TYR A O 1
ATOM 1553 N N . GLN A 1 203 ? 15.155 4.955 -4.319 1.00 96.62 203 GLN A N 1
ATOM 1554 C CA . GLN A 1 203 ? 14.332 6.159 -4.326 1.00 96.62 203 GLN A CA 1
ATOM 1555 C C . GLN A 1 203 ? 13.778 6.373 -5.730 1.00 96.62 203 GLN A C 1
ATOM 1557 O O . GLN A 1 203 ? 14.548 6.434 -6.689 1.00 96.62 203 GLN A O 1
ATOM 1562 N N . THR A 1 204 ? 12.472 6.575 -5.841 1.00 95.06 204 THR A N 1
ATOM 1563 C CA . THR A 1 204 ? 11.828 7.061 -7.065 1.00 95.06 204 THR A CA 1
ATOM 1564 C C . THR A 1 204 ? 11.415 8.510 -6.911 1.00 95.06 204 THR A C 1
ATOM 1566 O O . THR A 1 204 ? 11.265 9.025 -5.801 1.00 95.06 204 THR A O 1
ATOM 1569 N N . ARG A 1 205 ? 11.231 9.175 -8.048 1.00 94.38 205 ARG A N 1
ATOM 1570 C CA . ARG A 1 205 ? 10.757 10.552 -8.130 1.00 94.38 205 ARG A CA 1
ATOM 1571 C C . ARG A 1 205 ? 9.571 10.581 -9.077 1.00 94.38 205 ARG A C 1
ATOM 1573 O O . ARG A 1 205 ? 9.643 9.931 -10.116 1.00 94.38 205 ARG A O 1
ATOM 1580 N N . SER A 1 206 ? 8.510 11.297 -8.723 1.00 88.19 206 SER A N 1
ATOM 1581 C CA . SER A 1 206 ? 7.501 11.647 -9.721 1.00 88.19 206 SER A CA 1
ATOM 1582 C C . SER A 1 206 ? 8.018 12.811 -10.566 1.00 88.19 206 SER A C 1
ATOM 1584 O O . SER A 1 206 ? 8.560 13.790 -10.033 1.00 88.19 206 SER A O 1
ATOM 1586 N N . GLU A 1 207 ? 7.900 12.659 -11.880 1.00 70.69 207 GLU A N 1
ATOM 1587 C CA . GLU A 1 207 ? 8.211 13.700 -12.864 1.00 70.69 207 GLU A CA 1
ATOM 1588 C C . GLU A 1 207 ? 6.993 14.580 -13.131 1.00 70.69 207 GLU A C 1
ATOM 1590 O O . GLU A 1 207 ? 5.864 14.036 -13.169 1.00 70.69 207 GLU A O 1
#

Radius of gyration: 26.2 Å; chains: 1; bounding box: 58×56×72 Å

Foldseek 3Di:
DDDDDDDDDDDDDDDDDDDDPDDPDPPPPPDDDDDDDPVPPCVPDDDQDDDPPWDWDQKEKDADPVNAKMKIWTARHAFAFAIWIWMGRGNRRDIDDTDDADPLSRVARGHKYWDWAADPVVGDIKIWIWGFFPQIWIKIDPPRPNYIDHTDGPDQFGAHCWQVDKDDDPPDHPKIKGKGKHQQCGGHDRTDADVVTDIDMDIDMGD

pLDDT: mean 88.22, std 17.01, range [33.72, 98.81]

Secondary structure (DSSP, 8-state):
----------------------PPP-------PPP--TTT-GGG------BTTB-----EEEE-TTSS-EEEEEESSSS-S-EEEEEESSSSSS-PSPBP--GGGGG--S-EEEEEEE-TTTSSEEEEEEE-SSSPEEEEESSTTSS-PPPEE-SS---EEEEEEEEEPTT-TT-EEEEEEE-SSSSSTT----SS---EEEEEE--

Sequence (207 aa):
MPILSSRVRPFLATAVTIGLCGAPGIAAAQFRIPELDLARDSARLVVVDREPGQYLGHVTTTLLGDGRTMLAVYPKGHGKGAIVMKRSADAGRTWSERLAVPDNWSTSQEVPTIHRVPDPVRGGHRLIMFSGLYPARLASSDDDGRTWTPLAPIGDWGGIVVMGSVEAVRNKPGHYLAWFHDDGRYFSRDARAANPSVFKLYQTRSE